Protein 4JD0 (pdb70)

Foldseek 3Di:
DFDQAQEEEEEQADQLVQACVPAPPDRQQLDDDLRGRLLVQVVLLSVVRNHQEYAYEYEPPCQVSVVVSCVQQVGHYHYHYDDCSQQAPVVSVLSCLVPDDDFKYKYAYSQKHFANLLCVQVGDPDDFQKAFEKEQAPPQEDLQPWKFFAADPFFTPAIGNPDPDGRITGRRMMIHGSVLSVCVPVDPSPGHDYVRNSLRVCVVVDGTYGYGYSYNIDMYGDRHPVSDDPVVSVSSVNSCPPHDD

CATH classification: 3.90.550.10

Structure (mmCIF, N/CA/C/O backbone):
data_4JD0
#
_entry.id   4JD0
#
_cell.length_a   133.090
_cell.length_b   133.090
_cell.length_c   43.365
_cell.angle_alpha   90.00
_cell.angle_beta   90.00
_cell.angle_gamma   120.00
#
_symmetry.space_group_name_H-M   'P 32 2 1'
#
loop_
_entity.id
_entity.type
_entity.pdbx_description
1 polymer 'Nucleotidyl transferase'
2 non-polymer arsenoribose
3 non-polymer 'CHLORIDE ION'
4 non-polymer 'SODIUM ION'
5 non-polymer 'PHOSPHATE ION'
6 non-polymer GLYCEROL
7 water water
#
loop_
_atom_site.group_PDB
_atom_site.id
_atom_site.type_symbol
_atom_site.label_atom_id
_atom_site.label_alt_id
_atom_site.label_comp_id
_atom_site.label_asym_id
_atom_site.label_entity_id
_atom_site.label_seq_id
_atom_site.pdbx_PDB_ins_code
_atom_site.Cartn_x
_atom_site.Cartn_y
_atom_site.Cartn_z
_atom_site.occupancy
_atom_site.B_iso_or_equiv
_atom_site.auth_seq_id
_atom_site.auth_comp_id
_atom_site.auth_asym_id
_atom_site.auth_atom_id
_atom_site.pdbx_PDB_model_num
ATOM 1 N N . PHE A 1 7 ? 117.433 57.147 27.840 1.00 78.08 -3 PHE A N 1
ATOM 2 C CA . PHE A 1 7 ? 116.455 58.242 27.541 1.00 83.01 -3 PHE A CA 1
ATOM 3 C C . PHE A 1 7 ? 116.599 58.709 26.051 1.00 77.19 -3 PHE A C 1
ATOM 4 O O . PHE A 1 7 ? 116.961 59.858 25.744 1.00 50.85 -3 PHE A O 1
ATOM 12 N N . GLN A 1 8 ? 116.358 57.787 25.124 1.00 61.44 -2 GLN A N 1
ATOM 13 C CA . GLN A 1 8 ? 116.199 58.120 23.697 1.00 53.42 -2 GLN A CA 1
ATOM 14 C C . GLN A 1 8 ? 114.749 57.866 23.373 1.00 58.55 -2 GLN A C 1
ATOM 15 O O . GLN A 1 8 ? 114.383 56.718 23.183 1.00 75.21 -2 GLN A O 1
ATOM 21 N N . GLY A 1 9 ? 113.917 58.898 23.290 1.00 69.81 -1 GLY A N 1
ATOM 22 C CA . GLY A 1 9 ? 112.495 58.659 22.958 1.00 55.22 -1 GLY A CA 1
ATOM 23 C C . GLY A 1 9 ? 112.147 58.794 21.454 1.00 60.40 -1 GLY A C 1
ATOM 24 O O . GLY A 1 9 ? 112.566 59.769 20.821 1.00 46.04 -1 GLY A O 1
ATOM 25 N N . ALA A 1 10 ? 111.390 57.836 20.880 1.00 51.23 0 ALA A N 1
ATOM 26 C CA . ALA A 1 10 ? 110.887 57.892 19.470 1.00 42.92 0 ALA A CA 1
ATOM 27 C C . ALA A 1 10 ? 110.025 59.102 19.321 1.00 34.32 0 ALA A C 1
ATOM 28 O O . ALA A 1 10 ? 109.364 59.488 20.260 1.00 45.77 0 ALA A O 1
ATOM 30 N N . MET A 1 11 ? 109.992 59.700 18.149 1.00 29.50 1 MET A N 1
ATOM 31 C CA . MET A 1 11 ? 109.061 60.817 17.913 1.00 27.37 1 MET A CA 1
ATOM 32 C C . MET A 1 11 ? 108.027 60.286 16.937 1.00 25.12 1 MET A C 1
ATOM 33 O O . MET A 1 11 ? 108.370 59.791 15.852 1.00 30.71 1 MET A O 1
ATOM 38 N N . ARG A 1 12 ? 106.759 60.370 17.320 1.00 22.84 2 ARG A N 1
ATOM 39 C CA . ARG A 1 12 ? 105.677 59.728 16.548 1.00 23.87 2 ARG A CA 1
ATOM 40 C C . ARG A 1 12 ? 105.167 60.616 15.436 1.00 19.56 2 ARG A C 1
ATOM 41 O O . ARG A 1 12 ? 104.427 60.138 14.644 1.00 24.61 2 ARG A O 1
ATOM 49 N N . GLU A 1 13 ? 105.547 61.905 15.404 1.00 17.85 3 GLU A N 1
ATOM 50 C CA . GLU A 1 13 ? 104.963 62.853 14.483 1.00 19.19 3 GLU A CA 1
ATOM 51 C C . GLU A 1 13 ? 106.020 63.548 13.591 1.00 23.55 3 GLU A C 1
ATOM 52 O O . GLU A 1 13 ? 107.158 63.852 14.054 1.00 19.94 3 GLU A O 1
ATOM 58 N N . ALA A 1 14 ? 105.662 63.793 12.325 1.00 21.19 4 ALA A N 1
ATOM 59 C CA . ALA A 1 14 ? 106.531 64.605 11.454 1.00 18.81 4 ALA A CA 1
ATOM 60 C C . ALA A 1 14 ? 105.712 65.526 10.606 1.00 18.04 4 ALA A C 1
ATOM 61 O O . ALA A 1 14 ? 104.552 65.156 10.228 1.00 21.31 4 ALA A O 1
ATOM 63 N N . ILE A 1 15 ? 106.240 66.739 10.406 1.00 17.79 5 ILE A N 1
ATOM 64 C CA A ILE A 1 15 ? 105.686 67.694 9.473 0.80 18.77 5 ILE A CA 1
ATOM 65 C CA B ILE A 1 15 ? 105.684 67.687 9.461 0.20 17.83 5 ILE A CA 1
ATOM 66 C C . ILE A 1 15 ? 106.512 67.484 8.184 1.00 16.60 5 ILE A C 1
ATOM 67 O O . ILE A 1 15 ? 107.745 67.430 8.238 1.00 18.19 5 ILE A O 1
ATOM 76 N N . VAL A 1 16 ? 105.828 67.315 7.033 1.00 15.86 6 VAL A N 1
ATOM 77 C CA . VAL A 1 16 ? 106.545 67.199 5.739 1.00 18.78 6 VAL A CA 1
ATOM 78 C C . VAL A 1 16 ? 106.066 68.359 4.854 1.00 17.53 6 VAL A C 1
ATOM 79 O O . VAL A 1 16 ? 104.796 68.547 4.683 1.00 17.41 6 VAL A O 1
ATOM 83 N N . LEU A 1 17 ? 107.019 69.151 4.322 1.00 19.57 7 LEU A N 1
ATOM 84 C CA . LEU A 1 17 ? 106.690 70.313 3.494 1.00 17.36 7 LEU A CA 1
ATOM 85 C C . LEU A 1 17 ? 106.679 69.883 2.034 1.00 20.81 7 LEU A C 1
ATOM 86 O O . LEU A 1 17 ? 107.718 69.485 1.466 1.00 22.92 7 LEU A O 1
ATOM 91 N N . ALA A 1 18 ? 105.495 69.977 1.397 1.00 19.58 8 ALA A N 1
ATOM 92 C CA . ALA A 1 18 ? 105.359 69.415 0.031 1.00 23.75 8 ALA A CA 1
ATOM 93 C C . ALA A 1 18 ? 104.590 70.466 -0.800 1.00 25.89 8 ALA A C 1
ATOM 94 O O . ALA A 1 18 ? 103.721 70.120 -1.619 1.00 30.50 8 ALA A O 1
ATOM 96 N N A SER A 1 19 ? 104.904 71.752 -0.620 0.60 25.75 9 SER A N 1
ATOM 97 N N B SER A 1 19 ? 104.920 71.726 -0.491 0.40 27.46 9 SER A N 1
ATOM 98 C CA A SER A 1 19 ? 104.162 72.810 -1.318 0.60 30.25 9 SER A CA 1
ATOM 99 C CA B SER A 1 19 ? 104.391 72.937 -1.101 0.40 33.15 9 SER A CA 1
ATOM 100 C C A SER A 1 19 ? 104.976 73.676 -2.307 0.60 31.38 9 SER A C 1
ATOM 101 C C B SER A 1 19 ? 105.525 73.801 -1.651 0.40 37.63 9 SER A C 1
ATOM 102 O O A SER A 1 19 ? 104.475 74.678 -2.795 0.60 38.75 9 SER A O 1
ATOM 103 O O B SER A 1 19 ? 105.798 74.893 -1.173 0.40 51.43 9 SER A O 1
ATOM 108 N N . GLY A 1 20 ? 106.201 73.285 -2.649 1.00 39.97 10 GLY A N 1
ATOM 109 C CA . GLY A 1 20 ? 106.998 74.131 -3.574 1.00 58.28 10 GLY A CA 1
ATOM 110 C C . GLY A 1 20 ? 106.413 73.926 -4.971 1.00 67.69 10 GLY A C 1
ATOM 111 O O . GLY A 1 20 ? 105.695 72.929 -5.170 1.00 65.88 10 GLY A O 1
ATOM 112 N N . ALA A 1 21 ? 106.647 74.852 -5.924 1.00 70.62 11 ALA A N 1
ATOM 113 C CA . ALA A 1 21 ? 106.402 74.595 -7.381 1.00 69.26 11 ALA A CA 1
ATOM 114 C C . ALA A 1 21 ? 107.222 73.386 -8.023 1.00 69.74 11 ALA A C 1
ATOM 115 O O . ALA A 1 21 ? 106.660 72.522 -8.805 1.00 58.99 11 ALA A O 1
ATOM 117 N N . GLY A 1 22 ? 108.515 73.338 -7.643 1.00 72.81 12 GLY A N 1
ATOM 118 C CA . GLY A 1 22 ? 109.588 72.613 -8.325 1.00 52.85 12 GLY A CA 1
ATOM 119 C C . GLY A 1 22 ? 109.868 73.163 -9.754 1.00 52.73 12 GLY A C 1
ATOM 120 O O . GLY A 1 22 ? 109.984 72.316 -10.677 1.00 44.28 12 GLY A O 1
ATOM 121 N N . LYS A 1 23 ? 109.987 74.523 -9.961 1.00 54.18 13 LYS A N 1
ATOM 122 C CA A LYS A 1 23 ? 110.251 75.124 -11.308 0.50 46.13 13 LYS A CA 1
ATOM 123 C CA B LYS A 1 23 ? 110.275 75.139 -11.284 0.50 43.38 13 LYS A CA 1
ATOM 124 C C . LYS A 1 23 ? 111.384 74.433 -12.129 1.00 43.88 13 LYS A C 1
ATOM 125 O O . LYS A 1 23 ? 111.166 74.112 -13.363 1.00 38.32 13 LYS A O 1
ATOM 136 N N . ARG A 1 24 ? 112.567 74.183 -11.503 1.00 37.09 14 ARG A N 1
ATOM 137 C CA . ARG A 1 24 ? 113.750 73.610 -12.229 1.00 34.03 14 ARG A CA 1
ATOM 138 C C . ARG A 1 24 ? 113.556 72.178 -12.758 1.00 31.44 14 ARG A C 1
ATOM 139 O O . ARG A 1 24 ? 114.309 71.711 -13.656 1.00 40.43 14 ARG A O 1
ATOM 147 N N . LEU A 1 25 ? 112.536 71.497 -12.251 1.00 26.23 15 LEU A N 1
ATOM 148 C CA . LEU A 1 25 ? 112.262 70.096 -12.655 1.00 27.21 15 LEU A CA 1
ATOM 149 C C . LEU A 1 25 ? 111.025 70.036 -13.591 1.00 24.16 15 LEU A C 1
ATOM 150 O O . LEU A 1 25 ? 110.574 68.932 -13.979 1.00 27.41 15 LEU A O 1
ATOM 155 N N . ARG A 1 26 ? 110.444 71.209 -13.913 1.00 24.11 16 ARG A N 1
ATOM 156 C CA . ARG A 1 26 ? 109.300 71.284 -14.830 1.00 27.14 16 ARG A CA 1
ATOM 157 C C . ARG A 1 26 ? 109.546 70.537 -16.167 1.00 29.00 16 ARG A C 1
ATOM 158 O O . ARG A 1 26 ? 108.594 69.944 -16.696 1.00 32.09 16 ARG A O 1
ATOM 166 N N . SER A 1 27 ? 110.774 70.550 -16.720 1.00 30.63 17 SER A N 1
ATOM 167 C CA . SER A 1 27 ? 111.039 69.821 -17.991 1.00 28.26 17 SER A CA 1
ATOM 168 C C . SER A 1 27 ? 110.767 68.312 -17.847 1.00 26.83 17 SER A C 1
ATOM 169 O O . SER A 1 27 ? 110.443 67.629 -18.830 1.00 33.85 17 SER A O 1
ATOM 172 N N . VAL A 1 28 ? 110.913 67.803 -16.627 1.00 27.41 18 VAL A N 1
ATOM 173 C CA . VAL A 1 28 ? 110.626 66.383 -16.294 1.00 31.41 18 VAL A CA 1
ATOM 174 C C . VAL A 1 28 ? 109.184 66.196 -15.836 1.00 30.76 18 VAL A C 1
ATOM 175 O O . VAL A 1 28 ? 108.512 65.269 -16.257 1.00 38.83 18 VAL A O 1
ATOM 179 N N . THR A 1 29 ? 108.684 67.080 -14.982 1.00 28.87 19 THR A N 1
ATOM 180 C CA . THR A 1 29 ? 107.416 66.790 -14.300 1.00 32.83 19 THR A CA 1
ATOM 181 C C . THR A 1 29 ? 106.215 67.467 -14.936 1.00 39.94 19 THR A C 1
ATOM 182 O O . THR A 1 29 ? 105.064 67.154 -14.576 1.00 34.66 19 THR A O 1
ATOM 186 N N . GLY A 1 30 ? 106.454 68.466 -15.793 1.00 27.89 20 GLY A N 1
ATOM 187 C CA . GLY A 1 30 ? 105.337 69.160 -16.449 1.00 39.20 20 GLY A CA 1
ATOM 188 C C . GLY A 1 30 ? 104.420 69.820 -15.410 1.00 35.47 20 GLY A C 1
ATOM 189 O O . GLY A 1 30 ? 104.922 70.562 -14.559 1.00 40.94 20 GLY A O 1
ATOM 190 N N . ASP A 1 31 ? 103.106 69.465 -15.439 1.00 40.89 21 ASP A N 1
ATOM 191 C CA A ASP A 1 31 ? 102.064 70.098 -14.638 1.00 41.14 21 ASP A CA 1
ATOM 192 C C . ASP A 1 31 ? 102.122 69.641 -13.193 1.00 38.69 21 ASP A C 1
ATOM 193 O O . ASP A 1 31 ? 101.669 70.381 -12.321 1.00 43.69 21 ASP A O 1
ATOM 198 N N . VAL A 1 32 ? 102.568 68.405 -12.953 1.00 33.41 22 VAL A N 1
ATOM 199 C CA A VAL A 1 32 ? 102.597 67.769 -11.619 0.70 35.76 22 VAL A CA 1
ATOM 200 C CA B VAL A 1 32 ? 102.561 67.871 -11.587 0.30 34.18 22 VAL A CA 1
ATOM 201 C C . VAL A 1 32 ? 103.770 68.335 -10.751 1.00 35.71 22 VAL A C 1
ATOM 202 O O . VAL A 1 32 ? 104.952 68.278 -11.194 1.00 33.76 22 VAL A O 1
ATOM 209 N N . PRO A 1 33 ? 103.490 68.873 -9.525 1.00 32.86 23 PRO A N 1
ATOM 210 C CA . PRO A 1 33 ? 104.572 69.383 -8.592 1.00 32.73 23 PRO A CA 1
ATOM 211 C C . PRO A 1 33 ? 105.573 68.244 -8.444 1.00 32.63 23 PRO A C 1
ATOM 212 O O . PRO A 1 33 ? 105.093 67.089 -8.373 1.00 23.61 23 PRO A O 1
ATOM 216 N N . LYS A 1 34 ? 106.902 68.500 -8.420 1.00 29.10 24 LYS A N 1
ATOM 217 C CA . LYS A 1 34 ? 107.925 67.393 -8.279 1.00 28.43 24 LYS A CA 1
ATOM 218 C C . LYS A 1 34 ? 107.616 66.480 -7.063 1.00 24.97 24 LYS A C 1
ATOM 219 O O . LYS A 1 34 ? 107.846 65.246 -7.138 1.00 24.23 24 LYS A O 1
ATOM 225 N N . VAL A 1 35 ? 107.105 67.049 -5.944 1.00 23.06 25 VAL A N 1
ATOM 226 C CA . VAL A 1 35 ? 106.887 66.188 -4.756 1.00 24.94 25 VAL A CA 1
ATOM 227 C C . VAL A 1 35 ? 105.881 65.053 -5.042 1.00 24.71 25 VAL A C 1
ATOM 228 O O . VAL A 1 35 ? 105.928 63.980 -4.402 1.00 22.59 25 VAL A O 1
ATOM 232 N N . PHE A 1 36 ? 105.020 65.237 -6.057 1.00 23.47 26 PHE A N 1
ATOM 233 C CA . PHE A 1 36 ? 104.007 64.176 -6.373 1.00 18.91 26 PHE A CA 1
ATOM 234 C C . PHE A 1 36 ? 104.326 63.488 -7.679 1.00 24.07 26 PHE A C 1
ATOM 235 O O . PHE A 1 36 ? 103.550 62.664 -8.157 1.00 29.21 26 PHE A O 1
ATOM 243 N N . TYR A 1 37 ? 105.483 63.771 -8.246 1.00 27.06 27 TYR A N 1
ATOM 244 C CA . TYR A 1 37 ? 105.924 63.066 -9.438 1.00 25.07 27 TYR A CA 1
ATOM 245 C C . TYR A 1 37 ? 106.680 61.770 -9.038 1.00 23.96 27 TYR A C 1
ATOM 246 O O . TYR A 1 37 ? 107.475 61.773 -8.067 1.00 30.07 27 TYR A O 1
ATOM 255 N N . ARG A 1 38 ? 106.466 60.673 -9.781 1.00 23.43 28 ARG A N 1
ATOM 256 C CA . ARG A 1 38 ? 107.179 59.438 -9.453 1.00 27.35 28 ARG A CA 1
ATOM 257 C C . ARG A 1 38 ? 108.604 59.390 -9.996 1.00 31.82 28 ARG A C 1
ATOM 258 O O . ARG A 1 38 ? 108.798 59.649 -11.204 1.00 32.82 28 ARG A O 1
ATOM 266 N N . PHE A 1 39 ? 109.575 58.981 -9.167 1.00 25.87 29 PHE A N 1
ATOM 267 C CA . PHE A 1 39 ? 110.942 58.769 -9.589 1.00 27.54 29 PHE A CA 1
ATOM 268 C C . PHE A 1 39 ? 111.186 57.400 -9.067 1.00 28.79 29 PHE A C 1
ATOM 269 O O . PHE A 1 39 ? 110.892 57.156 -7.884 1.00 29.84 29 PHE A O 1
ATOM 277 N N . ASP A 1 40 ? 111.698 56.491 -9.913 1.00 30.61 30 ASP A N 1
ATOM 278 C CA . ASP A 1 40 ? 111.900 55.067 -9.525 1.00 34.90 30 ASP A CA 1
ATOM 279 C C . ASP A 1 40 ? 110.654 54.451 -8.907 1.00 35.91 30 ASP A C 1
ATOM 280 O O . ASP A 1 40 ? 110.727 53.704 -7.906 1.00 41.37 30 ASP A O 1
ATOM 285 N N . GLY A 1 41 ? 109.508 54.745 -9.509 1.00 33.30 31 GLY A N 1
ATOM 286 C CA . GLY A 1 41 ? 108.245 54.225 -8.961 1.00 38.83 31 GLY A CA 1
ATOM 287 C C . GLY A 1 41 ? 107.630 54.690 -7.640 1.00 41.89 31 GLY A C 1
ATOM 288 O O . GLY A 1 41 ? 106.613 54.144 -7.272 1.00 36.19 31 GLY A O 1
ATOM 289 N N . CYS A 1 42 ? 108.144 55.703 -6.941 1.00 34.42 32 CYS A N 1
ATOM 290 C CA . CYS A 1 42 ? 107.330 56.341 -5.852 1.00 35.73 32 CYS A CA 1
ATOM 291 C C . CYS A 1 42 ? 107.379 57.796 -6.055 1.00 23.84 32 CYS A C 1
ATOM 292 O O . CYS A 1 42 ? 108.426 58.337 -6.415 1.00 27.16 32 CYS A O 1
ATOM 295 N N . GLU A 1 43 ? 106.296 58.449 -5.693 1.00 23.02 33 GLU A N 1
ATOM 296 C CA A GLU A 1 43 ? 106.253 59.934 -5.517 0.60 20.41 33 GLU A CA 1
ATOM 297 C CA B GLU A 1 43 ? 106.321 59.941 -5.576 0.40 21.80 33 GLU A CA 1
ATOM 298 C C . GLU A 1 43 ? 107.453 60.406 -4.714 1.00 19.60 33 GLU A C 1
ATOM 299 O O . GLU A 1 43 ? 107.782 59.761 -3.696 1.00 22.53 33 GLU A O 1
ATOM 310 N N . LEU A 1 44 ? 108.077 61.512 -5.131 1.00 19.63 34 LEU A N 1
ATOM 311 C CA . LEU A 1 44 ? 109.312 61.977 -4.451 1.00 18.75 34 LEU A CA 1
ATOM 312 C C . LEU A 1 44 ? 109.012 62.125 -2.951 1.00 18.20 34 LEU A C 1
ATOM 313 O O . LEU A 1 44 ? 109.834 61.674 -2.128 1.00 19.41 34 LEU A O 1
ATOM 318 N N . VAL A 1 45 ? 107.868 62.759 -2.559 1.00 18.44 35 VAL A N 1
ATOM 319 C CA A VAL A 1 45 ? 107.538 62.981 -1.112 0.25 19.92 35 VAL A CA 1
ATOM 320 C CA B VAL A 1 45 ? 107.561 63.004 -1.118 0.75 17.36 35 VAL A CA 1
ATOM 321 C C . VAL A 1 45 ? 107.506 61.707 -0.289 1.00 19.69 35 VAL A C 1
ATOM 322 O O . VAL A 1 45 ? 107.741 61.730 0.947 1.00 18.33 35 VAL A O 1
ATOM 329 N N . LYS A 1 46 ? 107.190 60.567 -0.910 1.00 17.55 36 LYS A N 1
ATOM 330 C CA . LYS A 1 46 ? 107.154 59.339 -0.141 1.00 19.91 36 LYS A CA 1
ATOM 331 C C . LYS A 1 46 ? 108.516 58.927 0.402 1.00 20.59 36 LYS A C 1
ATOM 332 O O . LYS A 1 46 ? 108.546 58.257 1.420 1.00 20.30 36 LYS A O 1
ATOM 338 N N . TYR A 1 47 ? 109.622 59.287 -0.264 1.00 18.09 37 TYR A N 1
ATOM 339 C CA . TYR A 1 47 ? 110.949 58.813 0.238 1.00 16.28 37 TYR A CA 1
ATOM 340 C C . TYR A 1 47 ? 111.298 59.362 1.656 1.00 14.98 37 TYR A C 1
ATOM 341 O O . TYR A 1 47 ? 111.585 58.545 2.566 1.00 18.23 37 TYR A O 1
ATOM 350 N N . PRO A 1 48 ? 111.272 60.723 1.866 1.00 16.24 38 PRO A N 1
ATOM 351 C CA . PRO A 1 48 ? 111.497 61.118 3.291 1.00 15.01 38 PRO A CA 1
ATOM 352 C C . PRO A 1 48 ? 110.405 60.535 4.260 1.00 18.62 38 PRO A C 1
ATOM 353 O O . PRO A 1 48 ? 110.722 60.182 5.411 1.00 18.46 38 PRO A O 1
ATOM 357 N N . MET A 1 49 ? 109.144 60.419 3.803 1.00 18.13 39 MET A N 1
ATOM 358 C CA . MET A 1 49 ? 108.086 59.789 4.639 1.00 19.28 39 MET A CA 1
ATOM 359 C C . MET A 1 49 ? 108.396 58.356 5.023 1.00 19.88 39 MET A C 1
ATOM 360 O O . MET A 1 49 ? 108.255 57.991 6.199 1.00 21.19 39 MET A O 1
ATOM 365 N N . ILE A 1 50 ? 108.877 57.542 4.104 1.00 16.38 40 ILE A N 1
ATOM 366 C CA . ILE A 1 50 ? 109.210 56.163 4.430 1.00 19.41 40 ILE A CA 1
ATOM 367 C C . ILE A 1 50 ? 110.378 56.120 5.403 1.00 20.60 40 ILE A C 1
ATOM 368 O O . ILE A 1 50 ? 110.359 55.308 6.386 1.00 19.73 40 ILE A O 1
ATOM 373 N N . SER A 1 51 ? 111.419 56.931 5.169 1.00 19.61 41 SER A N 1
ATOM 374 C CA . SER A 1 51 ? 112.597 56.903 6.121 1.00 18.68 41 SER A CA 1
ATOM 375 C C . SER A 1 51 ? 112.124 57.325 7.508 1.00 22.13 41 SER A C 1
ATOM 376 O O . SER A 1 51 ? 112.588 56.771 8.492 1.00 20.54 41 SER A O 1
ATOM 379 N N . LEU A 1 52 ? 111.204 58.292 7.589 1.00 19.72 42 LEU A N 1
ATOM 380 C CA . LEU A 1 52 ? 110.666 58.720 8.887 1.00 15.96 42 LEU A CA 1
ATOM 381 C C . LEU A 1 52 ? 109.804 57.626 9.498 1.00 17.32 42 LEU A C 1
ATOM 382 O O . LEU A 1 52 ? 109.952 57.350 10.713 1.00 19.19 42 LEU A O 1
ATOM 387 N N . MET A 1 53 ? 108.956 56.949 8.716 1.00 19.96 43 MET A N 1
ATOM 388 C CA . MET A 1 53 ? 108.162 55.821 9.258 1.00 18.30 43 MET A CA 1
ATOM 389 C C . MET A 1 53 ? 109.076 54.713 9.738 1.00 22.83 43 MET A C 1
ATOM 390 O O . MET A 1 53 ? 108.817 54.114 10.780 1.00 22.64 43 MET A O 1
ATOM 395 N N . LYS A 1 54 ? 110.171 54.441 9.024 1.00 22.30 44 LYS A N 1
ATOM 396 C CA . LYS A 1 54 ? 111.109 53.429 9.481 1.00 22.75 44 LYS A CA 1
ATOM 397 C C . LYS A 1 54 ? 111.823 53.864 10.751 1.00 21.50 44 LYS A C 1
ATOM 398 O O . LYS A 1 54 ? 112.502 53.049 11.399 1.00 26.57 44 LYS A O 1
ATOM 404 N N . ASN A 1 55 ? 111.679 55.133 11.134 1.00 22.67 45 ASN A N 1
ATOM 405 C CA . ASN A 1 55 ? 112.215 55.590 12.436 1.00 21.44 45 ASN A CA 1
ATOM 406 C C . ASN A 1 55 ? 111.133 55.776 13.529 1.00 20.22 45 ASN A C 1
ATOM 407 O O . ASN A 1 55 ? 111.364 56.434 14.558 1.00 26.75 45 ASN A O 1
ATOM 412 N N . GLY A 1 56 ? 109.958 55.217 13.281 1.00 21.53 46 GLY A N 1
ATOM 413 C CA . GLY A 1 56 ? 108.854 55.212 14.284 1.00 21.90 46 GLY A CA 1
ATOM 414 C C . GLY A 1 56 ? 107.817 56.302 14.107 1.00 23.50 46 GLY A C 1
ATOM 415 O O . GLY A 1 56 ? 106.926 56.448 14.949 1.00 23.11 46 GLY A O 1
ATOM 416 N N . VAL A 1 57 ? 107.904 57.101 13.048 1.00 20.02 47 VAL A N 1
ATOM 417 C CA . VAL A 1 57 ? 106.911 58.154 12.899 1.00 18.35 47 VAL A CA 1
ATOM 418 C C . VAL A 1 57 ? 105.595 57.493 12.449 1.00 20.75 47 VAL A C 1
ATOM 419 O O . VAL A 1 57 ? 105.623 56.594 11.546 1.00 23.23 47 VAL A O 1
ATOM 423 N N . GLU A 1 58 ? 104.456 57.908 13.040 1.00 20.09 48 GLU A N 1
ATOM 424 C CA . GLU A 1 58 ? 103.154 57.256 12.824 1.00 22.38 48 GLU A CA 1
ATOM 425 C C . GLU A 1 58 ? 102.082 58.239 12.447 1.00 24.32 48 GLU A C 1
ATOM 426 O O . GLU A 1 58 ? 100.946 57.842 12.140 1.00 27.78 48 GLU A O 1
ATOM 432 N N . ARG A 1 59 ? 102.421 59.519 12.439 1.00 20.81 49 ARG A N 1
ATOM 433 C CA . ARG A 1 59 ? 101.464 60.575 12.034 1.00 21.85 49 ARG A CA 1
ATOM 434 C C . ARG A 1 59 ? 102.195 61.720 11.302 1.00 22.76 49 ARG A C 1
ATOM 435 O O . ARG A 1 59 ? 103.258 62.186 11.750 1.00 23.57 49 ARG A O 1
ATOM 443 N N . PHE A 1 60 ? 101.653 62.149 10.146 1.00 19.17 50 PHE A N 1
ATOM 444 C CA . PHE A 1 60 ? 102.248 63.299 9.409 1.00 16.45 50 PHE A CA 1
ATOM 445 C C . PHE A 1 60 ? 101.289 64.440 9.350 1.00 20.91 50 PHE A C 1
ATOM 446 O O . PHE A 1 60 ? 100.078 64.235 9.155 1.00 24.51 50 PHE A O 1
ATOM 454 N N . VAL A 1 61 ? 101.837 65.637 9.411 1.00 20.39 51 VAL A N 1
ATOM 455 C CA . VAL A 1 61 ? 101.161 66.839 8.982 1.00 21.40 51 VAL A CA 1
ATOM 456 C C . VAL A 1 61 ? 101.826 67.145 7.632 1.00 21.27 51 VAL A C 1
ATOM 457 O O . VAL A 1 61 ? 103.030 67.527 7.575 1.00 20.31 51 VAL A O 1
ATOM 461 N N . LEU A 1 62 ? 101.062 66.964 6.547 1.00 19.45 52 LEU A N 1
ATOM 462 C CA . LEU A 1 62 ? 101.642 67.068 5.203 1.00 18.03 52 LEU A CA 1
ATOM 463 C C . LEU A 1 62 ? 101.156 68.394 4.654 1.00 21.45 52 LEU A C 1
ATOM 464 O O . LEU A 1 62 ? 99.934 68.575 4.433 1.00 24.37 52 LEU A O 1
ATOM 469 N N . VAL A 1 63 ? 102.075 69.343 4.383 1.00 19.36 53 VAL A N 1
ATOM 470 C CA . VAL A 1 63 ? 101.654 70.669 3.903 1.00 19.64 53 VAL A CA 1
ATOM 471 C C . VAL A 1 63 ? 101.835 70.702 2.368 1.00 22.63 53 VAL A C 1
ATOM 472 O O . VAL A 1 63 ? 102.920 70.423 1.849 1.00 26.50 53 VAL A O 1
ATOM 476 N N . VAL A 1 64 ? 100.739 70.995 1.640 1.00 23.14 54 VAL A N 1
ATOM 477 C CA . VAL A 1 64 ? 100.690 71.051 0.155 1.00 27.40 54 VAL A CA 1
ATOM 478 C C . VAL A 1 64 ? 100.194 72.452 -0.335 1.00 28.30 54 VAL A C 1
ATOM 479 O O . VAL A 1 64 ? 99.678 73.270 0.490 1.00 27.57 54 VAL A O 1
ATOM 483 N N . SER A 1 65 ? 100.431 72.812 -1.608 1.00 28.70 55 SER A N 1
ATOM 484 C CA A SER A 1 65 ? 99.967 74.131 -2.103 0.60 30.60 55 SER A CA 1
ATOM 485 C CA B SER A 1 65 ? 99.993 74.114 -2.134 0.40 30.04 55 SER A CA 1
ATOM 486 C C . SER A 1 65 ? 98.466 74.055 -2.320 1.00 31.47 55 SER A C 1
ATOM 487 O O . SER A 1 65 ? 97.915 72.940 -2.520 1.00 32.35 55 SER A O 1
ATOM 492 N N . GLU A 1 66 ? 97.801 75.232 -2.234 1.00 37.08 56 GLU A N 1
ATOM 493 C CA A GLU A 1 66 ? 96.351 75.343 -2.461 0.60 39.42 56 GLU A CA 1
ATOM 494 C CA B GLU A 1 66 ? 96.359 75.415 -2.502 0.40 39.38 56 GLU A CA 1
ATOM 495 C C . GLU A 1 66 ? 96.040 74.584 -3.729 1.00 43.01 56 GLU A C 1
ATOM 496 O O . GLU A 1 66 ? 96.551 74.884 -4.787 1.00 45.80 56 GLU A O 1
ATOM 507 N N . GLY A 1 67 ? 95.221 73.539 -3.597 1.00 46.54 57 GLY A N 1
ATOM 508 C CA . GLY A 1 67 ? 94.762 72.817 -4.782 1.00 45.58 57 GLY A CA 1
ATOM 509 C C . GLY A 1 67 ? 95.162 71.365 -4.959 1.00 44.77 57 GLY A C 1
ATOM 510 O O . GLY A 1 67 ? 94.647 70.639 -5.832 1.00 64.46 57 GLY A O 1
ATOM 511 N N . TYR A 1 68 ? 96.066 70.940 -4.099 1.00 41.86 58 TYR A N 1
ATOM 512 C CA . TYR A 1 68 ? 96.654 69.584 -4.109 1.00 37.25 58 TYR A CA 1
ATOM 513 C C . TYR A 1 68 ? 96.281 68.736 -2.865 1.00 32.67 58 TYR A C 1
ATOM 514 O O . TYR A 1 68 ? 96.936 67.726 -2.580 1.00 37.00 58 TYR A O 1
ATOM 523 N N . ARG A 1 69 ? 95.204 69.080 -2.155 1.00 36.62 59 ARG A N 1
ATOM 524 C CA A ARG A 1 69 ? 94.784 68.275 -0.984 0.80 30.93 59 ARG A CA 1
ATOM 525 C CA B ARG A 1 69 ? 94.774 68.278 -0.994 0.20 32.11 59 ARG A CA 1
ATOM 526 C C . ARG A 1 69 ? 94.666 66.773 -1.341 1.00 30.72 59 ARG A C 1
ATOM 527 O O . ARG A 1 69 ? 95.188 65.882 -0.618 1.00 31.29 59 ARG A O 1
ATOM 542 N N . ASP A 1 70 ? 94.000 66.484 -2.459 1.00 33.98 60 ASP A N 1
ATOM 543 C CA A ASP A 1 70 ? 93.779 65.135 -3.025 0.50 39.44 60 ASP A CA 1
ATOM 544 C CA B ASP A 1 70 ? 93.763 65.077 -2.769 0.50 31.67 60 ASP A CA 1
ATOM 545 C C . ASP A 1 70 ? 95.058 64.330 -3.144 1.00 37.68 60 ASP A C 1
ATOM 546 O O . ASP A 1 70 ? 95.142 63.141 -2.785 1.00 36.48 60 ASP A O 1
ATOM 555 N N . LEU A 1 71 ? 96.069 64.988 -3.757 1.00 39.45 61 LEU A N 1
ATOM 556 C CA . LEU A 1 71 ? 97.372 64.351 -3.934 1.00 33.83 61 LEU A CA 1
ATOM 557 C C . LEU A 1 71 ? 97.985 64.004 -2.568 1.00 26.61 61 LEU A C 1
ATOM 558 O O . LEU A 1 71 ? 98.472 62.865 -2.360 1.00 26.54 61 LEU A O 1
ATOM 563 N N . GLY A 1 72 ? 97.905 64.970 -1.624 1.00 27.73 62 GLY A N 1
ATOM 564 C CA . GLY A 1 72 ? 98.404 64.752 -0.229 1.00 28.46 62 GLY A CA 1
ATOM 565 C C . GLY A 1 72 ? 97.669 63.548 0.410 1.00 30.17 62 GLY A C 1
ATOM 566 O O . GLY A 1 72 ? 98.295 62.653 1.021 1.00 25.37 62 GLY A O 1
ATOM 567 N N . GLU A 1 73 ? 96.348 63.490 0.268 1.00 30.67 63 GLU A N 1
ATOM 568 C CA A GLU A 1 73 ? 95.579 62.407 0.878 0.60 30.10 63 GLU A CA 1
ATOM 569 C CA B GLU A 1 73 ? 95.561 62.414 0.865 0.40 30.03 63 GLU A CA 1
ATOM 570 C C . GLU A 1 73 ? 95.964 61.066 0.291 1.00 33.88 63 GLU A C 1
ATOM 571 O O . GLU A 1 73 ? 96.086 60.063 1.049 1.00 31.04 63 GLU A O 1
ATOM 582 N N . LYS A 1 74 ? 96.188 61.027 -1.044 1.00 30.85 64 LYS A N 1
ATOM 583 C CA . LYS A 1 74 ? 96.548 59.762 -1.703 1.00 30.39 64 LYS A CA 1
ATOM 584 C C . LYS A 1 74 ? 97.866 59.275 -1.152 1.00 29.26 64 LYS A C 1
ATOM 585 O O . LYS A 1 74 ? 98.009 58.054 -0.873 1.00 27.74 64 LYS A O 1
ATOM 591 N N . VAL A 1 75 ? 98.798 60.212 -0.901 1.00 26.86 65 VAL A N 1
ATOM 592 C CA A VAL A 1 75 ? 100.117 59.851 -0.371 0.70 30.33 65 VAL A CA 1
ATOM 593 C CA B VAL A 1 75 ? 100.099 59.751 -0.401 0.30 28.96 65 VAL A CA 1
ATOM 594 C C . VAL A 1 75 ? 99.934 59.132 0.990 1.00 26.85 65 VAL A C 1
ATOM 595 O O . VAL A 1 75 ? 100.477 58.013 1.217 1.00 26.47 65 VAL A O 1
ATOM 602 N N . LEU A 1 76 ? 99.159 59.766 1.901 1.00 25.83 66 LEU A N 1
ATOM 603 C CA . LEU A 1 76 ? 98.888 59.115 3.208 1.00 31.46 66 LEU A CA 1
ATOM 604 C C . LEU A 1 76 ? 98.207 57.760 3.060 1.00 30.72 66 LEU A C 1
ATOM 605 O O . LEU A 1 76 ? 98.678 56.761 3.669 1.00 32.84 66 LEU A O 1
ATOM 610 N N . ASN A 1 77 ? 97.153 57.679 2.228 1.00 30.55 67 ASN A N 1
ATOM 611 C CA . ASN A 1 77 ? 96.447 56.347 1.982 1.00 30.98 67 ASN A CA 1
ATOM 612 C C . ASN A 1 77 ? 97.440 55.313 1.494 1.00 32.21 67 ASN A C 1
ATOM 613 O O . ASN A 1 77 ? 97.458 54.205 2.023 1.00 31.45 67 ASN A O 1
ATOM 618 N N . ASP A 1 78 ? 98.227 55.649 0.458 1.00 33.39 68 ASP A N 1
ATOM 619 C CA . ASP A 1 78 ? 99.209 54.717 -0.104 1.00 32.58 68 ASP A CA 1
ATOM 620 C C . ASP A 1 78 ? 100.163 54.131 0.947 1.00 34.77 68 ASP A C 1
ATOM 621 O O . ASP A 1 78 ? 100.483 52.910 0.902 1.00 31.89 68 ASP A O 1
ATOM 626 N N . LEU A 1 79 ? 100.647 54.973 1.851 1.00 33.10 69 LEU A N 1
ATOM 627 C CA . LEU A 1 79 ? 101.650 54.530 2.808 1.00 31.56 69 LEU A CA 1
ATOM 628 C C . LEU A 1 79 ? 101.021 53.816 4.005 1.00 32.08 69 LEU A C 1
ATOM 629 O O . LEU A 1 79 ? 101.745 53.183 4.825 1.00 37.32 69 LEU A O 1
ATOM 634 N N . GLY A 1 80 ? 99.691 53.908 4.080 1.00 31.01 70 GLY A N 1
ATOM 635 C CA . GLY A 1 80 ? 98.857 53.321 5.192 1.00 27.90 70 GLY A CA 1
ATOM 636 C C . GLY A 1 80 ? 99.194 53.998 6.511 1.00 31.50 70 GLY A C 1
ATOM 637 O O . GLY A 1 80 ? 99.312 53.324 7.545 1.00 39.57 70 GLY A O 1
ATOM 638 N N . VAL A 1 81 ? 99.381 55.329 6.476 1.00 27.15 71 VAL A N 1
ATOM 639 C CA . VAL A 1 81 ? 99.832 56.042 7.658 1.00 21.98 71 VAL A CA 1
ATOM 640 C C . VAL A 1 81 ? 98.778 57.167 7.983 1.00 24.02 71 VAL A C 1
ATOM 641 O O . VAL A 1 81 ? 98.133 57.738 7.076 1.00 29.47 71 VAL A O 1
ATOM 645 N N . GLU A 1 82 ? 98.609 57.474 9.262 1.00 22.38 72 GLU A N 1
ATOM 646 C CA A GLU A 1 82 ? 97.672 58.493 9.733 0.60 23.45 72 GLU A CA 1
ATOM 647 C CA B GLU A 1 82 ? 97.673 58.524 9.705 0.40 22.49 72 GLU A CA 1
ATOM 648 C C . GLU A 1 82 ? 98.239 59.876 9.380 1.00 25.16 72 GLU A C 1
ATOM 649 O O . GLU A 1 82 ? 99.479 60.082 9.400 1.00 22.57 72 GLU A O 1
ATOM 660 N N . GLY A 1 83 ? 97.371 60.835 9.107 1.00 23.72 73 GLY A N 1
ATOM 661 C CA . GLY A 1 83 ? 97.890 62.171 8.927 1.00 26.44 73 GLY A CA 1
ATOM 662 C C . GLY A 1 83 ? 96.780 63.124 8.599 1.00 26.11 73 GLY A C 1
ATOM 663 O O . GLY A 1 83 ? 95.599 62.731 8.473 1.00 29.62 73 GLY A O 1
ATOM 664 N N . ILE A 1 84 ? 97.173 64.367 8.443 1.00 21.04 74 ILE A N 1
ATOM 665 C CA . ILE A 1 84 ? 96.276 65.410 8.000 1.00 25.37 74 ILE A CA 1
ATOM 666 C C . ILE A 1 84 ? 97.015 66.232 6.917 1.00 24.97 74 ILE A C 1
ATOM 667 O O . ILE A 1 84 ? 98.186 66.450 7.008 1.00 24.10 74 ILE A O 1
ATOM 672 N N . VAL A 1 85 ? 96.303 66.633 5.870 1.00 21.74 75 VAL A N 1
ATOM 673 C CA . VAL A 1 85 ? 96.865 67.442 4.812 1.00 24.61 75 VAL A CA 1
ATOM 674 C C . VAL A 1 85 ? 96.432 68.883 5.006 1.00 21.48 75 VAL A C 1
ATOM 675 O O . VAL A 1 85 ? 95.212 69.204 5.194 1.00 28.65 75 VAL A O 1
ATOM 679 N N . VAL A 1 86 ? 97.381 69.783 4.921 1.00 22.63 76 VAL A N 1
ATOM 680 C CA . VAL A 1 86 ? 97.097 71.164 5.177 1.00 25.40 76 VAL A CA 1
ATOM 681 C C . VAL A 1 86 ? 97.441 71.946 3.905 1.00 31.35 76 VAL A C 1
ATOM 682 O O . VAL A 1 86 ? 98.515 71.780 3.368 1.00 25.86 76 VAL A O 1
ATOM 686 N N . GLU A 1 87 ? 96.570 72.832 3.454 1.00 25.54 77 GLU A N 1
ATOM 687 C CA . GLU A 1 87 ? 96.794 73.539 2.212 1.00 30.73 77 GLU A CA 1
ATOM 688 C C . GLU A 1 87 ? 97.418 74.900 2.475 1.00 28.33 77 GLU A C 1
ATOM 689 O O . GLU A 1 87 ? 96.956 75.656 3.325 1.00 30.00 77 GLU A O 1
ATOM 695 N N . ASN A 1 88 ? 98.455 75.215 1.720 1.00 33.24 78 ASN A N 1
ATOM 696 C CA . ASN A 1 88 ? 99.178 76.478 1.808 1.00 29.06 78 ASN A CA 1
ATOM 697 C C . ASN A 1 88 ? 98.704 77.408 0.689 1.00 28.11 78 ASN A C 1
ATOM 698 O O . ASN A 1 88 ? 98.951 77.138 -0.507 1.00 35.67 78 ASN A O 1
ATOM 703 N N . LYS A 1 89 ? 98.071 78.527 1.069 1.00 38.05 79 LYS A N 1
ATOM 704 C CA . LYS A 1 89 ? 97.531 79.501 0.091 1.00 31.56 79 LYS A CA 1
ATOM 705 C C . LYS A 1 89 ? 98.529 80.627 -0.195 1.00 42.47 79 LYS A C 1
ATOM 706 O O . LYS A 1 89 ? 98.196 81.538 -0.928 1.00 41.24 79 LYS A O 1
ATOM 712 N N . LYS A 1 90 ? 99.747 80.570 0.363 1.00 39.62 80 LYS A N 1
ATOM 713 C CA . LYS A 1 90 ? 100.729 81.680 0.195 1.00 35.15 80 LYS A CA 1
ATOM 714 C C . LYS A 1 90 ? 102.108 81.100 -0.095 1.00 33.70 80 LYS A C 1
ATOM 715 O O . LYS A 1 90 ? 103.090 81.423 0.602 1.00 41.29 80 LYS A O 1
ATOM 721 N N . VAL A 1 91 ? 102.192 80.280 -1.161 1.00 31.31 81 VAL A N 1
ATOM 722 C CA . VAL A 1 91 ? 103.433 79.538 -1.548 1.00 35.44 81 VAL A CA 1
ATOM 723 C C . VAL A 1 91 ? 104.595 80.517 -1.772 1.00 40.83 81 VAL A C 1
ATOM 724 O O . VAL A 1 91 ? 105.760 80.170 -1.548 1.00 41.33 81 VAL A O 1
ATOM 728 N N . GLU A 1 92 ? 104.284 81.764 -2.124 1.00 39.59 82 GLU A N 1
ATOM 729 C CA . GLU A 1 92 ? 105.331 82.770 -2.366 1.00 38.68 82 GLU A CA 1
ATOM 730 C C . GLU A 1 92 ? 106.029 83.284 -1.074 1.00 44.36 82 GLU A C 1
ATOM 731 O O . GLU A 1 92 ? 107.089 83.972 -1.142 1.00 40.29 82 GLU A O 1
ATOM 737 N N . LEU A 1 93 ? 105.463 82.940 0.091 1.00 37.10 83 LEU A N 1
ATOM 738 C CA . LEU A 1 93 ? 106.126 83.281 1.354 1.00 35.20 83 LEU A CA 1
ATOM 739 C C . LEU A 1 93 ? 107.204 82.280 1.786 1.00 25.53 83 LEU A C 1
ATOM 740 O O . LEU A 1 93 ? 107.819 82.483 2.833 1.00 31.16 83 LEU A O 1
ATOM 745 N N . GLY A 1 94 ? 107.436 81.221 0.996 1.00 23.72 84 GLY A N 1
ATOM 746 C CA . GLY A 1 94 ? 108.562 80.297 1.241 1.00 25.01 84 GLY A CA 1
ATOM 747 C C . GLY A 1 94 ? 108.248 79.168 2.218 1.00 21.47 84 GLY A C 1
ATOM 748 O O . GLY A 1 94 ? 107.154 79.125 2.855 1.00 24.45 84 GLY A O 1
ATOM 749 N N . ASN A 1 95 ? 109.221 78.264 2.363 1.00 21.45 85 ASN A N 1
ATOM 750 C CA A ASN A 1 95 ? 109.010 77.111 3.198 0.60 22.36 85 ASN A CA 1
ATOM 751 C CA B ASN A 1 95 ? 109.119 77.098 3.233 0.40 19.26 85 ASN A CA 1
ATOM 752 C C . ASN A 1 95 ? 108.936 77.422 4.704 1.00 22.25 85 ASN A C 1
ATOM 753 O O . ASN A 1 95 ? 108.339 76.643 5.432 1.00 25.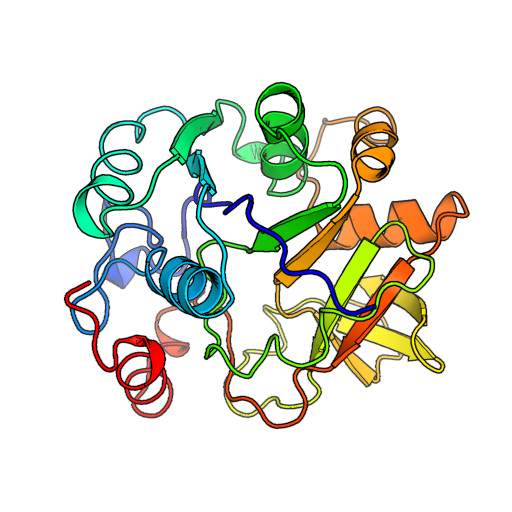35 85 ASN A O 1
ATOM 762 N N . ALA A 1 96 ? 109.447 78.575 5.164 1.00 18.07 86 ALA A N 1
ATOM 763 C CA . ALA A 1 96 ? 109.232 78.917 6.595 1.00 20.51 86 ALA A CA 1
ATOM 764 C C . ALA A 1 96 ? 107.726 79.106 6.819 1.00 24.88 86 ALA A C 1
ATOM 765 O O . ALA A 1 96 ? 107.190 78.714 7.860 1.00 20.86 86 ALA A O 1
ATOM 767 N N . TYR A 1 97 ? 107.019 79.714 5.857 1.00 22.04 87 TYR A N 1
ATOM 768 C CA . TYR A 1 97 ? 105.561 79.934 6.011 1.00 24.21 87 TYR A CA 1
ATOM 769 C C . TYR A 1 97 ? 104.862 78.571 6.040 1.00 23.88 87 TYR A C 1
ATOM 770 O O . TYR A 1 97 ? 103.991 78.332 6.887 1.00 22.56 87 TYR A O 1
ATOM 779 N N . SER A 1 98 ? 105.247 77.659 5.152 1.00 23.82 88 SER A N 1
ATOM 780 C CA . SER A 1 98 ? 104.696 76.264 5.165 1.00 19.79 88 SER A CA 1
ATOM 781 C C . SER A 1 98 ? 104.858 75.628 6.557 1.00 23.30 88 SER A C 1
ATOM 782 O O . SER A 1 98 ? 103.895 75.048 7.113 1.00 24.08 88 SER A O 1
ATOM 785 N N . PHE A 1 99 ? 106.064 75.781 7.137 1.00 21.89 89 PHE A N 1
ATOM 786 C CA . PHE A 1 99 ? 106.265 75.325 8.504 1.00 20.64 89 PHE A CA 1
ATOM 787 C C . PHE A 1 99 ? 105.328 75.997 9.536 1.00 22.49 89 PHE A C 1
ATOM 788 O O . PHE A 1 99 ? 104.669 75.294 10.313 1.00 24.17 89 PHE A O 1
ATOM 796 N N . PHE A 1 100 ? 105.281 77.332 9.585 1.00 20.76 90 PHE A N 1
ATOM 797 C CA . PHE A 1 100 ? 104.436 78.012 10.588 1.00 22.65 90 PHE A CA 1
ATOM 798 C C . PHE A 1 100 ? 102.967 77.640 10.431 1.00 25.29 90 PHE A C 1
ATOM 799 O O . PHE A 1 100 ? 102.273 77.597 11.448 1.00 24.62 90 PHE A O 1
ATOM 807 N N . LEU A 1 101 ? 102.502 77.329 9.196 1.00 23.16 91 LEU A N 1
ATOM 808 C CA . LEU A 1 101 ? 101.132 76.855 8.961 1.00 22.21 91 LEU A CA 1
ATOM 809 C C . LEU A 1 101 ? 100.768 75.591 9.719 1.00 25.45 91 LEU A C 1
ATOM 810 O O . LEU A 1 101 ? 99.581 75.386 9.960 1.00 25.88 91 LEU A O 1
ATOM 815 N N . SER A 1 102 ? 101.749 74.758 10.078 1.00 24.11 92 SER A N 1
ATOM 816 C CA . SER A 1 102 ? 101.500 73.439 10.650 1.00 21.51 92 SER A CA 1
ATOM 817 C C . SER A 1 102 ? 101.150 73.545 12.121 1.00 23.22 92 SER A C 1
ATOM 818 O O . SER A 1 102 ? 100.697 72.521 12.699 1.00 24.87 92 SER A O 1
ATOM 821 N N . GLU A 1 103 ? 101.344 74.723 12.726 1.00 23.45 93 GLU A N 1
ATOM 822 C CA . GLU A 1 103 ? 101.191 74.889 14.206 1.00 23.39 93 GLU A CA 1
ATOM 823 C C . GLU A 1 103 ? 99.911 74.344 14.772 1.00 25.94 93 GLU A C 1
ATOM 824 O O . GLU A 1 103 ? 99.958 73.500 15.708 1.00 23.73 93 GLU A O 1
ATOM 830 N N . PRO A 1 104 ? 98.755 74.757 14.216 1.00 28.76 94 PRO A N 1
ATOM 831 C CA . PRO A 1 104 ? 97.531 74.209 14.849 1.00 28.68 94 PRO A CA 1
ATOM 832 C C . PRO A 1 104 ? 97.330 72.685 14.763 1.00 28.28 94 PRO A C 1
ATOM 833 O O . PRO A 1 104 ? 96.427 72.154 15.427 1.00 31.27 94 PRO A O 1
ATOM 837 N N . TYR A 1 105 ? 98.126 72.001 13.959 1.00 26.86 95 TYR A N 1
ATOM 838 C CA . TYR A 1 105 ? 97.899 70.614 13.582 1.00 29.04 95 TYR A CA 1
ATOM 839 C C . TYR A 1 105 ? 98.841 69.688 14.316 1.00 24.26 95 TYR A C 1
ATOM 840 O O . TYR A 1 105 ? 98.632 68.512 14.326 1.00 27.45 95 TYR A O 1
ATOM 849 N N . VAL A 1 106 ? 99.886 70.228 14.927 1.00 24.32 96 VAL A N 1
ATOM 850 C CA . VAL A 1 106 ? 100.900 69.388 15.554 1.00 25.74 96 VAL A CA 1
ATOM 851 C C . VAL A 1 106 ? 100.409 69.004 16.945 1.00 25.85 96 VAL A C 1
ATOM 852 O O . VAL A 1 106 ? 99.868 69.835 17.647 1.00 34.31 96 VAL A O 1
ATOM 856 N N . GLU A 1 107 ? 100.557 67.738 17.325 1.00 23.75 97 GLU A N 1
ATOM 857 C CA . GLU A 1 107 ? 99.998 67.199 18.556 1.00 32.58 97 GLU A CA 1
ATOM 858 C C . GLU A 1 107 ? 101.054 66.716 19.510 1.00 31.06 97 GLU A C 1
ATOM 859 O O . GLU A 1 107 ? 100.739 65.915 20.386 1.00 47.33 97 GLU A O 1
ATOM 865 N N . SER A 1 108 ? 102.307 67.102 19.313 1.00 27.99 98 SER A N 1
ATOM 866 C CA A SER A 1 108 ? 103.444 66.643 20.133 0.60 32.37 98 SER A CA 1
ATOM 867 C CA B SER A 1 108 ? 103.404 66.659 20.150 0.20 31.82 98 SER A CA 1
ATOM 868 C CA C SER A 1 108 ? 103.342 66.703 20.252 0.20 29.08 98 SER A CA 1
ATOM 869 C C . SER A 1 108 ? 104.298 67.866 20.463 1.00 29.80 98 SER A C 1
ATOM 870 O O . SER A 1 108 ? 104.274 68.863 19.729 1.00 25.64 98 SER A O 1
ATOM 877 N N . GLU A 1 109 ? 105.099 67.766 21.518 1.00 27.45 99 GLU A N 1
ATOM 878 C CA . GLU A 1 109 ? 105.984 68.836 21.927 1.00 24.20 99 GLU A CA 1
ATOM 879 C C . GLU A 1 109 ? 107.217 68.880 21.023 1.00 23.01 99 GLU A C 1
ATOM 880 O O . GLU A 1 109 ? 107.722 69.964 20.709 1.00 28.36 99 GLU A O 1
ATOM 886 N N . LYS A 1 110 ? 107.670 67.725 20.574 1.00 20.65 100 LYS A N 1
ATOM 887 C CA . LYS A 1 110 ? 108.955 67.605 19.870 1.00 25.41 100 LYS A CA 1
ATOM 888 C C . LYS A 1 110 ? 108.647 66.708 18.667 1.00 28.06 100 LYS A C 1
ATOM 889 O O . LYS A 1 110 ? 108.005 65.619 18.835 1.00 26.65 100 LYS A O 1
ATOM 895 N N . PHE A 1 111 ? 109.070 67.099 17.466 1.00 20.19 101 PHE A N 1
ATOM 896 C CA . PHE A 1 111 ? 108.597 66.363 16.259 1.00 15.81 101 PHE A CA 1
ATOM 897 C C . PHE A 1 111 ? 109.630 66.542 15.151 1.00 17.67 101 PHE A C 1
ATOM 898 O O . PHE A 1 111 ? 110.427 67.508 15.166 1.00 21.43 101 PHE A O 1
ATOM 906 N N . PHE A 1 112 ? 109.632 65.628 14.187 1.00 15.20 102 PHE A N 1
ATOM 907 C CA . PHE A 1 112 ? 110.442 65.843 12.964 1.00 18.87 102 PHE A CA 1
ATOM 908 C C . PHE A 1 112 ? 109.842 66.882 12.012 1.00 17.97 102 PHE A C 1
ATOM 909 O O . PHE A 1 112 ? 108.578 67.054 11.950 1.00 17.07 102 PHE A O 1
ATOM 917 N N . LEU A 1 113 ? 110.710 67.519 11.212 1.00 17.42 103 LEU A N 1
ATOM 918 C CA . LEU A 1 113 ? 110.261 68.313 10.118 1.00 14.93 103 LEU A CA 1
ATOM 919 C C . LEU A 1 113 ? 111.141 67.860 8.955 1.00 15.89 103 LEU A C 1
ATOM 920 O O . LEU A 1 113 ? 112.383 67.753 9.143 1.00 18.04 103 LEU A O 1
ATOM 925 N N . SER A 1 114 ? 110.541 67.583 7.778 1.00 14.25 104 SER A N 1
ATOM 926 C CA . SER A 1 114 ? 111.393 67.283 6.629 1.00 13.96 104 SER A CA 1
ATOM 927 C C . SER A 1 114 ? 110.879 68.047 5.398 1.00 16.04 104 SER A C 1
ATOM 928 O O . SER A 1 114 ? 109.644 68.105 5.184 1.00 16.82 104 SER A O 1
ATOM 931 N N . CYS A 1 115 ? 111.801 68.624 4.596 1.00 12.87 105 CYS A N 1
ATOM 932 C CA . CYS A 1 115 ? 111.434 69.027 3.223 1.00 14.37 105 CYS A CA 1
ATOM 933 C C . CYS A 1 115 ? 110.975 67.793 2.473 1.00 16.21 105 CYS A C 1
ATOM 934 O O . CYS A 1 115 ? 111.560 66.644 2.652 1.00 14.38 105 CYS A O 1
ATOM 937 N N . GLY A 1 116 ? 110.001 67.994 1.576 1.00 18.84 106 GLY A N 1
ATOM 938 C CA . GLY A 1 116 ? 109.397 66.830 0.819 1.00 19.35 106 GLY A CA 1
ATOM 939 C C . GLY A 1 116 ? 110.355 66.444 -0.334 1.00 17.46 106 GLY A C 1
ATOM 940 O O . GLY A 1 116 ? 110.173 65.424 -0.968 1.00 18.46 106 GLY A O 1
ATOM 941 N N . ASP A 1 117 ? 111.454 67.210 -0.523 1.00 17.36 107 ASP A N 1
ATOM 942 C CA . ASP A 1 117 ? 112.429 66.853 -1.586 1.00 17.58 107 ASP A CA 1
ATOM 943 C C . ASP A 1 117 ? 113.817 66.458 -1.021 1.00 19.04 107 ASP A C 1
ATOM 944 O O . ASP A 1 117 ? 114.766 66.306 -1.765 1.00 17.84 107 ASP A O 1
ATOM 949 N N . SER A 1 118 ? 113.909 66.242 0.300 1.00 15.70 108 SER A N 1
ATOM 950 C CA . SER A 1 118 ? 115.146 65.718 0.936 1.00 16.01 108 SER A CA 1
ATOM 951 C C . SER A 1 118 ? 115.104 64.208 0.841 1.00 17.42 108 SER A C 1
ATOM 952 O O . SER A 1 118 ? 114.128 63.571 1.319 1.00 19.64 108 SER A O 1
ATOM 955 N N . LEU A 1 119 ? 116.150 63.617 0.303 1.00 16.40 109 LEU A N 1
ATOM 956 C CA A LEU A 1 119 ? 116.225 62.183 0.121 0.65 17.13 109 LEU A CA 1
ATOM 957 C CA B LEU A 1 119 ? 116.240 62.171 0.144 0.35 16.86 109 LEU A CA 1
ATOM 958 C C . LEU A 1 119 ? 117.343 61.665 1.067 1.00 18.60 109 LEU A C 1
ATOM 959 O O . LEU A 1 119 ? 118.492 62.142 0.999 1.00 19.15 109 LEU A O 1
ATOM 968 N N . PHE A 1 120 ? 117.025 60.670 1.911 1.00 16.66 110 PHE A N 1
ATOM 969 C CA . PHE A 1 120 ? 117.967 60.156 2.899 1.00 20.89 110 PHE A CA 1
ATOM 970 C C . PHE A 1 120 ? 117.426 58.809 3.346 1.00 16.15 110 PHE A C 1
ATOM 971 O O . PHE A 1 120 ? 116.139 58.610 3.360 1.00 16.97 110 PHE A O 1
ATOM 979 N N . PRO A 1 121 ? 118.342 57.911 3.755 1.00 18.86 111 PRO A N 1
ATOM 980 C CA . PRO A 1 121 ? 117.892 56.569 4.142 1.00 18.05 111 PRO A CA 1
ATOM 981 C C . PRO A 1 1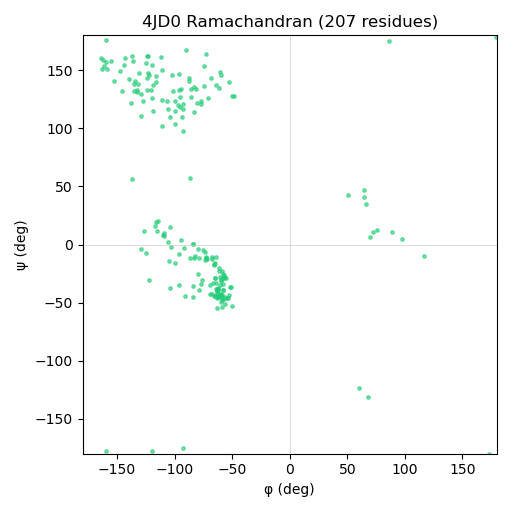21 ? 117.576 56.626 5.691 1.00 19.28 111 PRO A C 1
ATOM 982 O O . PRO A 1 121 ? 117.855 57.647 6.400 1.00 18.51 111 PRO A O 1
ATOM 986 N N . PRO A 1 122 ? 116.915 55.599 6.188 1.00 18.67 112 PRO A N 1
ATOM 987 C CA . PRO A 1 122 ? 116.500 55.660 7.630 1.00 18.54 112 PRO A CA 1
ATOM 988 C C . PRO A 1 122 ? 117.686 55.804 8.557 1.00 20.06 112 PRO A C 1
ATOM 989 O O . PRO A 1 122 ? 117.534 56.453 9.604 1.00 19.55 112 PRO A O 1
ATOM 993 N N . SER A 1 123 ? 118.871 55.255 8.212 1.00 21.19 113 SER A N 1
ATOM 994 C CA . SER A 1 123 ? 119.959 55.398 9.193 1.00 21.02 113 SER A CA 1
ATOM 995 C C . SER A 1 123 ? 120.509 56.788 9.296 1.00 21.64 113 SER A C 1
ATOM 996 O O . SER A 1 123 ? 121.227 57.046 10.266 1.00 22.20 113 SER A O 1
ATOM 999 N N . ALA A 1 124 ? 120.177 57.689 8.363 1.00 19.11 114 ALA A N 1
ATOM 1000 C CA . ALA A 1 124 ? 120.567 59.127 8.504 1.00 17.92 114 ALA A CA 1
ATOM 1001 C C . ALA A 1 124 ? 120.057 59.695 9.845 1.00 20.37 114 ALA A C 1
ATOM 1002 O O . ALA A 1 124 ? 120.642 60.655 10.379 1.00 20.94 114 ALA A O 1
ATOM 1004 N N . LEU A 1 125 ? 118.946 59.162 10.379 1.00 18.00 115 LEU A N 1
ATOM 1005 C CA A LEU A 1 125 ? 118.341 59.768 11.567 0.80 15.69 115 LEU A CA 1
ATOM 1006 C CA B LEU A 1 125 ? 118.322 59.745 11.568 0.20 17.03 115 LEU A CA 1
ATOM 1007 C C . LEU A 1 125 ? 118.819 59.123 12.879 1.00 18.52 115 LEU A C 1
ATOM 1008 O O . LEU A 1 125 ? 118.338 59.497 13.974 1.00 18.72 115 LEU A O 1
ATOM 1017 N N . LYS A 1 126 ? 119.753 58.153 12.797 1.00 21.10 116 LYS A N 1
ATOM 1018 C CA A LYS A 1 126 ? 120.190 57.367 13.983 0.60 22.85 116 LYS A CA 1
ATOM 1019 C CA B LYS A 1 126 ? 120.209 57.385 13.979 0.40 23.36 116 LYS A CA 1
ATOM 1020 C C . LYS A 1 126 ? 120.610 58.301 15.158 1.00 24.35 116 LYS A C 1
ATOM 1021 O O . LYS A 1 126 ? 120.311 58.013 16.323 1.00 25.54 116 LYS A O 1
ATOM 1032 N N . SER A 1 127 ? 121.256 59.431 14.884 1.00 21.49 117 SER A N 1
ATOM 1033 C CA A SER A 1 127 ? 121.777 60.251 15.989 0.60 21.79 117 SER A CA 1
ATOM 1034 C CA B SER A 1 127 ? 121.790 60.289 15.952 0.40 21.14 117 SER A CA 1
ATOM 1035 C C . SER A 1 127 ? 120.828 61.369 16.354 1.00 21.88 117 SER A C 1
ATOM 1036 O O . SER A 1 127 ? 121.203 62.260 17.083 1.00 27.04 117 SER A O 1
ATOM 1041 N N . ALA A 1 128 ? 119.610 61.330 15.830 1.00 21.06 118 ALA A N 1
ATOM 1042 C CA . ALA A 1 128 ? 118.610 62.408 16.073 1.00 18.14 118 ALA A CA 1
ATOM 1043 C C . ALA A 1 128 ? 117.806 62.261 17.386 1.00 21.11 118 ALA A C 1
ATOM 1044 O O . ALA A 1 128 ? 116.881 63.061 17.630 1.00 25.02 118 ALA A O 1
ATOM 1046 N N . PHE A 1 129 ? 118.073 61.213 18.174 1.00 22.14 119 PHE A N 1
ATOM 1047 C CA . PHE A 1 129 ? 117.158 60.837 19.306 1.00 24.01 119 PHE A CA 1
ATOM 1048 C C . PHE A 1 129 ? 117.629 61.219 20.722 1.00 33.23 119 PHE A C 1
ATOM 1049 O O . PHE A 1 129 ? 116.891 61.008 21.685 1.00 39.04 119 PHE A O 1
ATOM 1057 N N . SER A 1 130 ? 118.817 61.809 20.859 1.00 33.24 120 SER A N 1
ATOM 1058 C CA A SER A 1 130 ? 119.273 62.280 22.195 0.70 37.91 120 SER A CA 1
ATOM 1059 C CA B SER A 1 130 ? 119.277 62.283 22.179 0.30 36.59 120 SER A CA 1
ATOM 1060 C C . SER A 1 130 ? 118.260 63.218 22.880 1.00 38.84 120 SER A C 1
ATOM 1061 O O . SER A 1 130 ? 117.800 64.182 22.275 1.00 34.85 120 SER A O 1
ATOM 1066 N N . GLU A 1 131 ? 117.901 62.928 24.154 1.00 43.95 121 GLU A N 1
ATOM 1067 C CA . GLU A 1 131 ? 116.985 63.827 24.944 1.00 40.82 121 GLU A CA 1
ATOM 1068 C C . GLU A 1 131 ? 117.826 64.900 25.620 1.00 41.28 121 GLU A C 1
ATOM 1069 O O . GLU A 1 131 ? 117.838 65.029 26.857 1.00 47.37 121 GLU A O 1
ATOM 1075 N N . ASP A 1 132 ? 118.564 65.629 24.808 1.00 30.72 122 ASP A N 1
ATOM 1076 C CA . ASP A 1 132 ? 119.375 66.752 25.310 1.00 28.01 122 ASP A CA 1
ATOM 1077 C C . ASP A 1 132 ? 118.539 68.060 25.205 1.00 26.93 122 ASP A C 1
ATOM 1078 O O . ASP A 1 132 ? 117.327 68.042 24.841 1.00 29.83 122 ASP A O 1
ATOM 1083 N N . GLU A 1 133 ? 119.163 69.178 25.524 1.00 24.66 123 GLU A N 1
ATOM 1084 C CA . GLU A 1 133 ? 118.429 70.394 25.628 1.00 23.97 123 GLU A CA 1
ATOM 1085 C C . GLU A 1 133 ? 118.567 71.174 24.317 1.00 23.71 123 GLU A C 1
ATOM 1086 O O . GLU A 1 133 ? 119.689 71.567 23.945 1.00 25.80 123 GLU A O 1
ATOM 1092 N N . PHE A 1 134 ? 117.447 71.453 23.643 1.00 22.06 124 PHE A N 1
ATOM 1093 C CA . PHE A 1 134 ? 117.508 72.216 22.357 1.00 17.25 124 PHE A CA 1
ATOM 1094 C C . PHE A 1 134 ? 116.117 72.710 22.057 1.00 18.80 124 PHE A C 1
ATOM 1095 O O . PHE A 1 134 ? 115.155 72.187 22.563 1.00 20.39 124 PHE A O 1
ATOM 1103 N N . HIS A 1 135 ? 116.036 73.719 21.202 1.00 17.97 125 HIS A N 1
ATOM 1104 C CA . HIS A 1 135 ? 114.768 74.148 20.564 1.00 20.05 125 HIS A CA 1
ATOM 1105 C C . HIS A 1 135 ? 114.687 73.695 19.135 1.00 21.23 125 HIS A C 1
ATOM 1106 O O . HIS A 1 135 ? 113.561 73.354 18.672 1.00 19.46 125 HIS A O 1
ATOM 1113 N N . ILE A 1 136 ? 115.810 73.714 18.408 1.00 17.87 126 ILE A N 1
ATOM 1114 C CA . ILE A 1 136 ? 115.903 73.169 17.024 1.00 16.29 126 ILE A CA 1
ATOM 1115 C C . ILE A 1 136 ? 117.140 72.275 16.954 1.00 18.48 126 ILE A C 1
ATOM 1116 O O . ILE A 1 136 ? 118.183 72.628 17.507 1.00 18.24 126 ILE A O 1
ATOM 1121 N N . LYS A 1 137 ? 117.033 71.111 16.283 1.00 15.04 127 LYS A N 1
ATOM 1122 C CA . LYS A 1 137 ? 118.219 70.292 16.010 1.00 16.42 127 LYS A CA 1
ATOM 1123 C C . LYS A 1 137 ? 118.185 69.989 14.518 1.00 18.69 127 LYS A C 1
ATOM 1124 O O . LYS A 1 137 ? 117.314 69.186 14.043 1.00 18.51 127 LYS A O 1
ATOM 1130 N N . LEU A 1 138 ? 119.119 70.565 13.769 1.00 11.53 128 LEU A N 1
ATOM 1131 C CA . LEU A 1 138 ? 119.223 70.364 12.307 1.00 14.83 128 LEU A CA 1
ATOM 1132 C C . LEU A 1 138 ? 120.045 69.112 11.971 1.00 15.26 128 LEU A C 1
ATOM 1133 O O . LEU A 1 138 ? 121.150 68.909 12.514 1.00 16.00 128 LEU A O 1
ATOM 1138 N N . GLY A 1 139 ? 119.537 68.277 11.041 1.00 11.30 129 GLY A N 1
ATOM 1139 C CA . GLY A 1 139 ? 120.364 67.206 10.450 1.00 13.31 129 GLY A CA 1
ATOM 1140 C C . GLY A 1 139 ? 121.406 67.840 9.516 1.00 15.02 129 GLY A C 1
ATOM 1141 O O . GLY A 1 139 ? 121.036 68.635 8.606 1.00 14.35 129 GLY A O 1
ATOM 1142 N N . VAL A 1 140 ? 122.713 67.533 9.719 1.00 14.71 130 VAL A N 1
ATOM 1143 C CA . VAL A 1 140 ? 123.795 68.112 8.917 1.00 14.04 130 VAL A CA 1
ATOM 1144 C C . VAL A 1 140 ? 124.602 66.979 8.317 1.00 17.39 130 VAL A C 1
ATOM 1145 O O . VAL A 1 140 ? 124.559 65.833 8.869 1.00 15.12 130 VAL A O 1
ATOM 1149 N N . SER A 1 141 ? 125.291 67.252 7.207 1.00 16.32 131 SER A N 1
ATOM 1150 C CA . SER A 1 141 ? 126.169 66.240 6.647 1.00 15.09 131 SER A CA 1
ATOM 1151 C C . SER A 1 141 ? 127.345 66.945 6.010 1.00 14.51 131 SER A C 1
ATOM 1152 O O . SER A 1 141 ? 127.118 68.025 5.398 1.00 14.93 131 SER A O 1
ATOM 1155 N N . LYS A 1 142 ? 128.519 66.294 6.009 1.00 13.63 132 LYS A N 1
ATOM 1156 C CA . LYS A 1 142 ? 129.701 6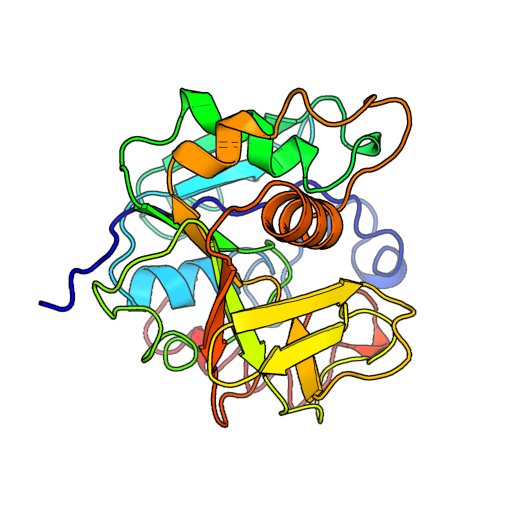6.718 5.204 1.00 13.72 132 LYS A CA 1
ATOM 1157 C C . LYS A 1 142 ? 129.689 65.900 3.911 1.00 15.46 132 LYS A C 1
ATOM 1158 O O . LYS A 1 142 ? 130.551 66.117 3.033 1.00 17.53 132 LYS A O 1
ATOM 1164 N N . ARG A 1 143 ? 128.803 64.884 3.797 1.00 15.99 133 ARG A N 1
ATOM 1165 C CA . ARG A 1 143 ? 128.906 63.984 2.637 1.00 15.64 133 ARG A CA 1
ATOM 1166 C C . ARG A 1 143 ? 128.307 64.745 1.419 1.00 19.29 133 ARG A C 1
ATOM 1167 O O . ARG A 1 143 ? 127.139 65.175 1.430 1.00 20.81 133 ARG A O 1
ATOM 1175 N N . SER A 1 144 ? 129.104 64.942 0.380 1.00 19.06 134 SER A N 1
ATOM 1176 C CA . SER A 1 144 ? 128.754 65.903 -0.649 1.00 15.75 134 SER A CA 1
ATOM 1177 C C . SER A 1 144 ? 128.769 65.281 -2.063 1.00 16.79 134 SER A C 1
ATOM 1178 O O . SER A 1 144 ? 128.680 66.059 -3.047 1.00 19.76 134 SER A O 1
ATOM 1181 N N . ASP A 1 145 ? 128.852 63.927 -2.208 1.00 17.89 135 ASP A N 1
ATOM 1182 C CA . ASP A 1 145 ? 128.973 63.361 -3.555 1.00 18.69 135 ASP A CA 1
ATOM 1183 C C . ASP A 1 145 ? 127.689 63.613 -4.332 1.00 17.81 135 ASP A C 1
ATOM 1184 O O . ASP A 1 145 ? 127.722 63.757 -5.564 1.00 19.76 135 ASP A O 1
ATOM 1189 N N . LEU A 1 146 ? 126.549 63.630 -3.665 1.00 17.77 136 LEU A N 1
ATOM 1190 C CA . LEU A 1 146 ? 125.313 63.811 -4.399 1.00 17.92 136 LEU A CA 1
ATOM 1191 C C . LEU A 1 146 ? 124.821 65.205 -4.443 1.00 18.28 136 LEU A C 1
ATOM 1192 O O . LEU A 1 146 ? 124.192 65.623 -5.446 1.00 28.45 136 LEU A O 1
ATOM 1197 N N . ILE A 1 147 ? 125.029 65.950 -3.366 1.00 21.46 137 ILE A N 1
ATOM 1198 C CA . ILE A 1 147 ? 124.359 67.284 -3.249 1.00 22.62 137 ILE A CA 1
ATOM 1199 C C . ILE A 1 147 ? 124.946 68.259 -4.287 1.00 20.92 137 ILE A C 1
ATOM 1200 O O . ILE A 1 147 ? 126.200 68.271 -4.620 1.00 22.70 137 ILE A O 1
ATOM 1205 N N . ASP A 1 148 ? 124.083 69.069 -4.812 1.00 19.84 138 ASP A N 1
ATOM 1206 C CA . ASP A 1 148 ? 124.531 70.242 -5.561 1.00 18.23 138 ASP A CA 1
ATOM 1207 C C . ASP A 1 148 ? 124.832 71.375 -4.498 1.00 23.19 138 ASP A C 1
ATOM 1208 O O . ASP A 1 148 ? 123.900 71.853 -3.867 1.00 22.78 138 ASP A O 1
ATOM 1213 N N . PRO A 1 149 ? 126.078 71.808 -4.321 1.00 19.51 139 PRO A N 1
ATOM 1214 C CA . PRO A 1 149 ? 126.388 72.732 -3.182 1.00 18.55 139 PRO A CA 1
ATOM 1215 C C . PRO A 1 149 ? 125.712 74.096 -3.413 1.00 23.95 139 PRO A C 1
ATOM 1216 O O . PRO A 1 149 ? 125.659 74.873 -2.487 1.00 27.15 139 PRO A O 1
ATOM 1220 N N . GLU A 1 150 ? 125.190 74.413 -4.616 1.00 29.81 140 GLU A N 1
ATOM 1221 C CA A GLU A 1 150 ? 124.394 75.668 -4.775 0.60 30.54 140 GLU A CA 1
ATOM 1222 C CA B GLU A 1 150 ? 124.367 75.651 -4.839 0.40 29.12 140 GLU A CA 1
ATOM 1223 C C . GLU A 1 150 ? 122.980 75.529 -4.245 1.00 30.44 140 GLU A C 1
ATOM 1224 O O . GLU A 1 150 ? 122.312 76.534 -3.913 1.00 31.70 140 GLU A O 1
ATOM 1235 N N . LYS A 1 151 ? 122.488 74.290 -4.163 1.00 23.72 141 LYS A N 1
ATOM 1236 C CA . LYS A 1 151 ? 121.128 74.106 -3.675 1.00 27.86 141 LYS A CA 1
ATOM 1237 C C . LYS A 1 151 ? 121.026 74.072 -2.138 1.00 36.52 141 LYS A C 1
ATOM 1238 O O . LYS A 1 151 ? 120.044 74.614 -1.610 1.00 37.21 141 LYS A O 1
ATOM 1244 N N . ALA A 1 152 ? 122.028 73.493 -1.446 1.00 3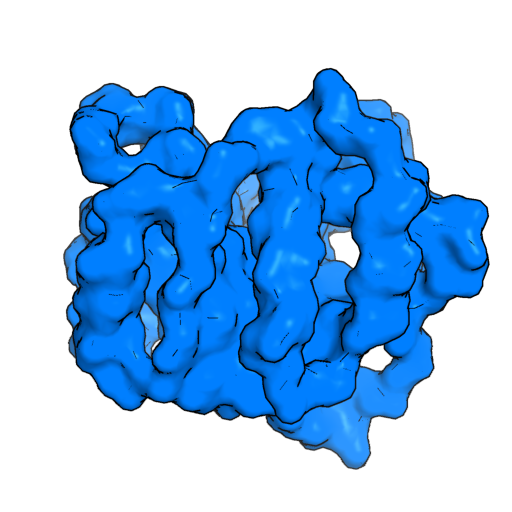8.50 142 ALA A N 1
ATOM 1245 C CA . ALA A 1 152 ? 121.921 73.266 -0.008 1.00 29.54 142 ALA A CA 1
ATOM 1246 C C . ALA A 1 152 ? 122.431 74.549 0.663 1.00 23.16 142 ALA A C 1
ATOM 1247 O O . ALA A 1 152 ? 123.419 75.170 0.240 1.00 35.62 142 ALA A O 1
ATOM 1249 N N . SER A 1 153 ? 121.793 74.899 1.746 1.00 18.33 143 SER A N 1
ATOM 1250 C CA A SER A 1 153 ? 122.329 75.932 2.576 0.60 18.19 143 SER A CA 1
ATOM 1251 C CA B SER A 1 153 ? 122.290 75.904 2.654 0.20 17.12 143 SER A CA 1
ATOM 1252 C CA C SER A 1 153 ? 122.288 75.900 2.662 0.20 17.55 143 SER A CA 1
ATOM 1253 C C . SER A 1 153 ? 123.504 75.332 3.390 1.00 16.43 143 SER A C 1
ATOM 1254 O O . SER A 1 153 ? 123.639 74.089 3.548 1.00 14.80 143 SER A O 1
ATOM 1261 N N . LYS A 1 154 ? 124.390 76.215 3.839 1.00 15.83 144 LYS A N 1
ATOM 1262 C CA . LYS A 1 154 ? 125.664 75.821 4.452 1.00 16.44 144 LYS A CA 1
ATOM 1263 C C . LYS A 1 154 ? 125.605 76.166 5.931 1.00 15.28 144 LYS A C 1
ATOM 1264 O O . LYS A 1 154 ? 124.955 77.162 6.311 1.00 17.82 144 LYS A O 1
ATOM 1270 N N . VAL A 1 155 ? 126.320 75.405 6.769 1.00 12.91 145 VAL A N 1
ATOM 1271 C CA . VAL A 1 155 ? 126.177 75.561 8.204 1.00 13.57 145 VAL A CA 1
ATOM 1272 C C . VAL A 1 155 ? 127.607 75.630 8.783 1.00 13.50 145 VAL A C 1
ATOM 1273 O O . VAL A 1 155 ? 128.450 74.807 8.477 1.00 14.31 145 VAL A O 1
ATOM 1277 N N . LEU A 1 156 ? 127.865 76.633 9.631 1.00 13.07 146 LEU A N 1
ATOM 1278 C CA . LEU A 1 156 ? 129.068 76.632 10.465 1.00 16.27 146 LEU A CA 1
ATOM 1279 C C . LEU A 1 156 ? 128.658 76.045 11.821 1.00 13.46 146 LEU A C 1
ATOM 1280 O O . LEU A 1 156 ? 127.829 76.662 12.569 1.00 15.41 146 LEU A O 1
ATOM 1285 N N . VAL A 1 157 ? 129.268 74.920 12.193 1.00 13.03 147 VAL A N 1
ATOM 1286 C CA . VAL A 1 157 ? 128.919 74.194 13.434 1.00 14.15 147 VAL A CA 1
ATOM 1287 C C . VAL A 1 157 ? 130.155 74.235 14.344 1.00 16.01 147 VAL A C 1
ATOM 1288 O O . VAL A 1 157 ? 131.308 74.061 13.818 1.00 18.69 147 VAL A O 1
ATOM 1292 N N . ASN A 1 158 ? 129.961 74.429 15.676 1.00 13.39 148 ASN A N 1
ATOM 1293 C CA . ASN A 1 158 ? 131.072 74.252 16.592 1.00 17.58 148 ASN A CA 1
ATOM 1294 C C . ASN A 1 158 ? 130.536 73.286 17.623 1.00 16.46 148 ASN A C 1
ATOM 1295 O O . ASN A 1 158 ? 129.467 73.595 18.224 1.00 17.01 148 ASN A O 1
ATOM 1300 N N . GLU A 1 159 ? 131.231 72.139 17.817 1.00 16.68 149 GLU A N 1
ATOM 1301 C CA A GLU A 1 159 ? 130.736 71.035 18.678 0.60 20.78 149 GLU A CA 1
ATOM 1302 C CA B GLU A 1 159 ? 130.762 71.018 18.645 0.40 21.24 149 GLU A CA 1
ATOM 1303 C C . GLU A 1 159 ? 129.394 70.598 18.104 1.00 21.93 149 GLU A C 1
ATOM 1304 O O . GLU A 1 159 ? 129.310 70.095 16.944 1.00 23.48 149 GLU A O 1
ATOM 1315 N N . ASN A 1 160 ? 128.323 70.781 18.854 1.00 21.20 150 ASN A N 1
ATOM 1316 C CA . ASN A 1 160 ? 127.027 70.430 18.168 1.00 20.16 150 ASN A CA 1
ATOM 1317 C C . ASN A 1 160 ? 126.122 71.593 17.989 1.00 16.35 150 ASN A C 1
ATOM 1318 O O . ASN A 1 160 ? 124.878 71.379 17.887 1.00 18.51 150 ASN A O 1
ATOM 1323 N N . ARG A 1 161 ? 126.651 72.811 18.058 1.00 17.24 151 ARG A N 1
ATOM 1324 C CA . ARG A 1 161 ? 125.832 74.059 17.980 1.00 11.37 151 ARG A CA 1
ATOM 1325 C C . ARG A 1 161 ? 125.953 74.674 16.560 1.00 13.90 151 ARG A C 1
ATOM 1326 O O . ARG A 1 161 ? 127.042 74.712 15.952 1.00 14.57 151 ARG A O 1
ATOM 1334 N N . ILE A 1 162 ? 124.851 75.265 16.121 1.00 13.46 152 ILE A N 1
ATOM 1335 C CA . ILE A 1 162 ? 124.934 76.094 14.919 1.00 14.92 152 ILE A CA 1
ATOM 1336 C C . ILE A 1 162 ? 125.471 77.437 15.304 1.00 13.55 152 ILE A C 1
ATOM 1337 O O . ILE A 1 162 ? 124.870 78.115 16.181 1.00 14.78 152 ILE A O 1
ATOM 1342 N N . VAL A 1 163 ? 126.584 77.854 14.706 1.00 12.64 153 VAL A N 1
ATOM 1343 C CA . VAL A 1 163 ? 127.170 79.205 14.890 1.00 13.55 153 VAL A CA 1
ATOM 1344 C C . VAL A 1 163 ? 126.492 80.226 13.950 1.00 14.65 153 VAL A C 1
ATOM 1345 O O . VAL A 1 163 ? 126.191 81.393 14.331 1.00 15.76 153 VAL A O 1
ATOM 1349 N N . LYS A 1 164 ? 126.325 79.800 12.695 1.00 12.79 154 LYS A N 1
ATOM 1350 C CA . LYS A 1 164 ? 125.812 80.648 11.643 1.00 16.01 154 LYS A CA 1
ATOM 1351 C C . LYS A 1 164 ? 125.332 79.707 10.538 1.00 14.24 154 LYS A C 1
ATOM 1352 O O . LYS A 1 164 ? 125.873 78.601 10.381 1.00 15.26 154 LYS A O 1
ATOM 1358 N N . ILE A 1 165 ? 124.352 80.157 9.728 1.00 13.08 155 ILE A N 1
ATOM 1359 C CA . ILE A 1 165 ? 123.812 79.284 8.692 1.00 14.89 155 ILE A CA 1
ATOM 1360 C C . ILE A 1 165 ? 123.292 80.163 7.572 1.00 14.74 155 ILE A C 1
ATOM 1361 O O . ILE A 1 165 ? 122.635 81.243 7.832 1.00 17.96 155 ILE A O 1
ATOM 1366 N N . GLY A 1 166 ? 123.487 79.761 6.296 1.00 15.89 156 GLY A N 1
ATOM 1367 C CA . GLY A 1 166 ? 122.872 80.600 5.210 1.00 15.87 156 GLY A CA 1
ATOM 1368 C C . GLY A 1 166 ? 123.391 80.014 3.883 1.00 21.41 156 GLY A C 1
ATOM 1369 O O . GLY A 1 166 ? 124.158 79.029 3.848 1.00 19.25 156 GLY A O 1
ATOM 1370 N N . LYS A 1 167 ? 122.980 80.598 2.780 1.00 25.21 157 LYS A N 1
ATOM 1371 C CA . LYS A 1 167 ? 123.569 80.182 1.448 1.00 33.88 157 LYS A CA 1
ATOM 1372 C C . LYS A 1 167 ? 124.942 80.743 1.094 1.00 35.53 157 LYS A C 1
ATOM 1373 O O . LYS A 1 167 ? 125.741 80.025 0.494 1.00 59.30 157 LYS A O 1
ATOM 1379 N N . ARG A 1 168 ? 125.203 82.011 1.407 1.00 36.56 158 ARG A N 1
ATOM 1380 C CA A ARG A 1 168 ? 126.438 82.679 0.998 0.30 53.16 158 ARG A CA 1
ATOM 1381 C CA B ARG A 1 168 ? 126.440 82.672 0.996 0.40 54.55 158 ARG A CA 1
ATOM 1382 C CA C ARG A 1 168 ? 126.449 82.665 0.992 0.20 54.39 158 ARG A CA 1
ATOM 1383 C CA D ARG A 1 168 ? 126.456 82.664 0.998 0.10 51.49 158 ARG A CA 1
ATOM 1384 C C . ARG A 1 168 ? 127.450 82.821 2.149 1.00 55.41 158 ARG A C 1
ATOM 1385 O O . ARG A 1 168 ? 128.280 83.729 2.147 1.00 74.43 158 ARG A O 1
ATOM 1414 N N . ILE A 1 169 ? 127.400 81.941 3.145 1.00 31.08 159 ILE A N 1
ATOM 1415 C CA A ILE A 1 169 ? 128.263 82.172 4.293 0.70 23.90 159 ILE A CA 1
ATOM 1416 C CA B ILE A 1 169 ? 128.253 82.075 4.326 0.30 23.72 159 ILE A CA 1
ATOM 1417 C C . ILE A 1 169 ? 129.717 81.759 3.951 1.00 22.68 159 ILE A C 1
ATOM 1418 O O . ILE A 1 169 ? 129.966 80.788 3.161 1.00 22.37 159 ILE A O 1
ATOM 1427 N N . ASP A 1 170 ? 130.684 82.549 4.437 1.00 21.53 160 ASP A N 1
ATOM 1428 C CA . ASP A 1 170 ? 132.091 82.373 3.976 1.00 21.17 160 ASP A CA 1
ATOM 1429 C C . ASP A 1 170 ? 132.890 81.277 4.683 1.00 22.35 160 ASP A C 1
ATOM 1430 O O . ASP A 1 170 ? 134.011 80.938 4.264 1.00 30.44 160 ASP A O 1
ATOM 1435 N N . GLN A 1 171 ? 132.356 80.759 5.774 1.00 19.50 161 GLN A N 1
ATOM 1436 C CA . GLN A 1 171 ? 133.057 79.733 6.580 1.00 21.35 161 GLN A CA 1
ATOM 1437 C C . GLN A 1 171 ? 131.974 78.719 6.947 1.00 20.80 161 GLN A C 1
ATOM 1438 O O . GLN A 1 171 ? 130.965 79.062 7.625 1.00 17.61 161 GLN A O 1
ATOM 1444 N N . TYR A 1 172 ? 132.168 77.464 6.567 1.00 15.45 162 TYR A N 1
ATOM 1445 C CA . TYR A 1 172 ? 131.112 76.463 6.898 1.00 15.80 162 TYR A CA 1
ATOM 1446 C C . TYR A 1 172 ? 131.770 75.084 6.853 1.00 17.77 162 TYR A C 1
ATOM 1447 O O . TYR A 1 172 ? 132.789 74.865 6.081 1.00 17.81 162 TYR A O 1
ATOM 1456 N N . ASN A 1 173 ? 131.241 74.156 7.647 1.00 18.82 163 ASN A N 1
ATOM 1457 C CA . ASN A 1 173 ? 131.852 72.805 7.740 1.00 16.93 163 ASN A CA 1
ATOM 1458 C C . ASN A 1 173 ? 130.816 71.709 7.431 1.00 12.95 163 ASN A C 1
ATOM 1459 O O . ASN A 1 173 ? 131.179 70.509 7.334 1.00 15.49 163 ASN A O 1
ATOM 1464 N N . TYR A 1 174 ? 129.555 72.109 7.284 1.00 13.77 164 TYR A N 1
ATOM 1465 C CA . TYR A 1 174 ? 128.502 71.137 6.995 1.00 13.40 164 TYR A CA 1
ATOM 1466 C C . TYR A 1 174 ? 127.472 71.684 6.042 1.00 13.51 164 TYR A C 1
ATOM 1467 O O . TYR A 1 174 ? 127.349 72.932 5.893 1.00 13.83 164 TYR A O 1
ATOM 1476 N N . PHE A 1 175 ? 126.734 70.757 5.414 1.00 14.40 165 PHE A N 1
ATOM 1477 C CA . PHE A 1 175 ? 125.458 71.124 4.701 1.00 11.80 165 PHE A CA 1
ATOM 1478 C C . PHE A 1 175 ? 124.218 70.895 5.559 1.00 13.67 165 PHE A C 1
ATOM 1479 O O . PHE A 1 175 ? 124.167 69.955 6.355 1.00 14.55 165 PHE A O 1
ATOM 1487 N N . ASP A 1 176 ? 123.217 71.772 5.355 1.00 11.31 166 ASP A N 1
ATOM 1488 C CA . ASP A 1 176 ? 121.865 71.659 5.891 1.00 12.02 166 ASP A CA 1
ATOM 1489 C C . ASP A 1 176 ? 121.142 70.602 5.030 1.00 13.54 166 ASP A C 1
ATOM 1490 O O . ASP A 1 176 ? 121.004 70.790 3.779 1.00 15.27 166 ASP A O 1
ATOM 1495 N N . THR A 1 177 ? 120.604 69.527 5.644 1.00 15.41 167 THR A N 1
ATOM 1496 C CA . THR A 1 177 ? 120.017 68.417 4.862 1.00 12.00 167 THR A CA 1
ATOM 1497 C C . THR A 1 177 ? 118.512 68.610 4.615 1.00 12.31 167 THR A C 1
ATOM 1498 O O . THR A 1 177 ? 117.873 67.772 3.951 1.00 15.11 167 THR A O 1
ATOM 1502 N N . GLY A 1 178 ? 117.920 69.678 5.161 1.00 15.19 168 GLY A N 1
ATOM 1503 C CA . GLY A 1 178 ? 116.464 69.847 5.079 1.00 13.72 168 GLY A CA 1
ATOM 1504 C C . GLY A 1 178 ? 115.654 68.943 6.028 1.00 14.90 168 GLY A C 1
ATOM 1505 O O . GLY A 1 178 ? 114.434 68.846 5.859 1.00 15.97 168 GLY A O 1
ATOM 1506 N N . VAL A 1 179 ? 116.294 68.281 6.997 1.00 14.40 169 VAL A N 1
ATOM 1507 C CA . VAL A 1 179 ? 115.663 67.476 8.026 1.00 14.34 169 VAL A CA 1
ATOM 1508 C C . VAL A 1 179 ? 115.988 68.062 9.390 1.00 16.52 169 VAL A C 1
ATOM 1509 O O . VAL A 1 179 ? 117.140 68.434 9.657 1.00 16.73 169 VAL A O 1
ATOM 1513 N N . PHE A 1 180 ? 114.974 68.120 10.256 1.00 13.65 170 PHE A N 1
ATOM 1514 C CA . PHE A 1 180 ? 115.124 68.857 11.538 1.00 15.25 170 PHE A CA 1
ATOM 1515 C C . PHE A 1 180 ? 114.361 68.104 12.622 1.00 15.76 170 PHE A C 1
ATOM 1516 O O . PHE A 1 180 ? 113.360 67.372 12.343 1.00 16.86 170 PHE A O 1
ATOM 1524 N N . VAL A 1 181 ? 114.773 68.279 13.865 1.00 14.97 171 VAL A N 1
ATOM 1525 C CA . VAL A 1 181 ? 113.879 67.986 15.015 1.00 16.74 171 VAL A CA 1
ATOM 1526 C C . VAL A 1 181 ? 113.472 69.368 15.555 1.00 17.95 171 VAL A C 1
ATOM 1527 O O . VAL A 1 181 ? 114.370 70.203 15.862 1.00 17.91 171 VAL A O 1
ATOM 1531 N N . MET A 1 182 ? 112.155 69.657 15.631 1.00 19.53 172 MET A N 1
ATOM 1532 C CA . MET A 1 182 ? 111.658 70.980 16.091 1.00 21.36 172 MET A CA 1
ATOM 1533 C C . MET A 1 182 ? 110.957 70.761 17.440 1.00 21.61 172 MET A C 1
ATOM 1534 O O . MET A 1 182 ? 110.585 69.601 17.792 1.00 20.51 172 MET A O 1
ATOM 1539 N N . THR A 1 183 ? 110.782 71.847 18.198 1.00 22.83 173 THR A N 1
ATOM 1540 C CA . THR A 1 183 ? 109.933 71.832 19.391 1.00 19.00 173 THR A CA 1
ATOM 1541 C C . THR A 1 183 ? 108.917 72.940 19.175 1.00 20.35 173 THR A C 1
ATOM 1542 O O . THR A 1 183 ? 109.126 73.855 18.306 1.00 23.17 173 THR A O 1
ATOM 1546 N N . LYS A 1 184 ? 107.818 72.892 19.943 1.00 22.06 174 LYS A N 1
ATOM 1547 C CA . LYS A 1 184 ? 106.771 73.894 19.812 1.00 19.02 174 LYS A CA 1
ATOM 1548 C C . LYS A 1 184 ? 107.248 75.322 20.006 1.00 22.20 174 LYS A C 1
ATOM 1549 O O . LYS A 1 184 ? 106.640 76.239 19.428 1.00 21.79 174 LYS A O 1
ATOM 1555 N N . LYS A 1 185 ? 108.307 75.557 20.806 1.00 24.55 175 LYS A N 1
ATOM 1556 C CA . LYS A 1 185 ? 108.822 76.945 21.010 1.00 23.66 175 LYS A CA 1
ATOM 1557 C C . LYS A 1 185 ? 109.205 77.586 19.681 1.00 25.88 175 LYS A C 1
ATOM 1558 O O . LYS A 1 185 ? 109.112 78.832 19.557 1.00 22.69 175 LYS A O 1
ATOM 1564 N N . VAL A 1 186 ? 109.596 76.791 18.672 1.00 21.83 176 VAL A N 1
ATOM 1565 C CA . VAL A 1 186 ? 109.970 77.382 17.364 1.00 19.79 176 VAL A CA 1
ATOM 1566 C C . VAL A 1 186 ? 108.838 78.218 16.743 1.00 22.31 176 VAL A C 1
ATOM 1567 O O . VAL A 1 186 ? 109.078 79.253 16.140 1.00 20.27 176 VAL A O 1
ATOM 1571 N N . TYR A 1 187 ? 107.586 77.826 16.951 1.00 19.66 177 TYR A N 1
ATOM 1572 C CA . TYR A 1 187 ? 106.486 78.603 16.391 1.00 22.23 177 TYR A CA 1
ATOM 1573 C C . TYR A 1 187 ? 106.429 80.024 16.846 1.00 24.97 177 TYR A C 1
ATOM 1574 O O . TYR A 1 187 ? 105.829 80.836 16.176 1.00 23.04 177 TYR A O 1
ATOM 1583 N N . SER A 1 188 ? 107.031 80.328 17.997 1.00 25.40 178 SER A N 1
ATOM 1584 C CA . SER A 1 188 ? 106.965 81.705 18.562 1.00 25.20 178 SER A CA 1
ATOM 1585 C C . SER A 1 188 ? 107.738 82.649 17.602 1.00 25.01 178 SER A C 1
ATOM 1586 O O . SER A 1 188 ? 107.579 83.844 17.681 1.00 27.74 178 SER A O 1
ATOM 1589 N N . LEU A 1 189 ? 108.585 82.116 16.725 1.00 26.37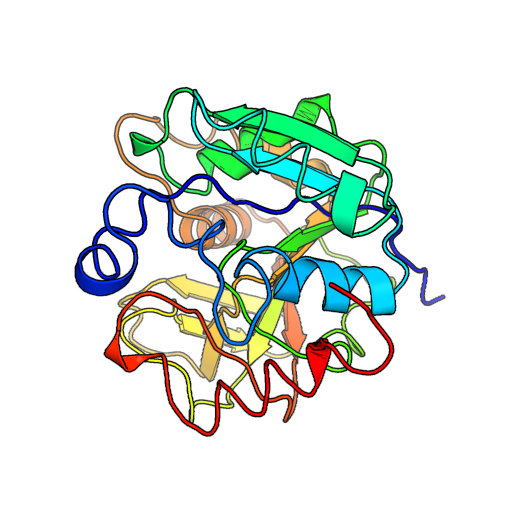 179 LEU A N 1
ATOM 1590 C CA . LEU A 1 189 ? 109.285 82.975 15.690 1.00 21.10 179 LEU A CA 1
ATOM 1591 C C . LEU A 1 189 ? 108.373 83.447 14.526 1.00 26.34 179 LEU A C 1
ATOM 1592 O O . LEU A 1 189 ? 108.817 84.268 13.731 1.00 29.35 179 LEU A O 1
ATOM 1597 N N . LYS A 1 190 ? 107.108 82.971 14.430 1.00 27.76 180 LYS A N 1
ATOM 1598 C CA A LYS A 1 190 ? 106.253 83.331 13.288 0.70 30.78 180 LYS A CA 1
ATOM 1599 C CA B LYS A 1 190 ? 106.258 83.335 13.271 0.30 30.25 180 LYS A CA 1
ATOM 1600 C C . LYS A 1 190 ? 106.110 84.849 13.104 1.00 33.42 180 LYS A C 1
ATOM 1601 O O . LYS A 1 190 ? 105.949 85.355 11.986 1.00 43.58 180 LYS A O 1
ATOM 1612 N N . GLU A 1 191 ? 106.154 85.579 14.203 1.00 31.97 181 GLU A N 1
ATOM 1613 C CA A GLU A 1 191 ? 105.881 87.015 14.176 0.60 32.82 181 GLU A CA 1
ATOM 1614 C CA B GLU A 1 191 ? 105.876 87.021 14.137 0.40 36.31 181 GLU A CA 1
ATOM 1615 C C . GLU A 1 191 ? 107.162 87.823 14.005 1.00 33.19 181 GLU A C 1
ATOM 1616 O O . GLU A 1 191 ? 107.116 89.026 13.900 1.00 37.94 181 GLU A O 1
ATOM 1627 N N . SER A 1 192 ? 108.320 87.151 13.958 1.00 31.13 182 SER A N 1
ATOM 1628 C CA A SER A 1 192 ? 109.602 87.845 13.860 0.70 34.00 182 SER A CA 1
ATOM 1629 C CA B SER A 1 192 ? 109.595 87.845 13.880 0.30 32.87 182 SER A CA 1
ATOM 1630 C C . SER A 1 192 ? 109.999 88.247 12.461 1.00 35.31 182 SER A C 1
ATOM 1631 O O . SER A 1 192 ? 111.104 88.787 12.280 1.00 38.91 182 SER A O 1
ATOM 1636 N N . PHE A 1 193 ? 109.138 87.960 11.471 1.00 33.42 183 PHE A N 1
ATOM 1637 C CA . PHE A 1 193 ? 109.422 88.264 10.044 1.00 34.00 183 PHE A CA 1
ATOM 1638 C C . PHE A 1 193 ? 108.374 89.207 9.510 1.00 46.81 183 PHE A C 1
ATOM 1639 O O . PHE A 1 193 ? 107.233 89.215 10.034 1.00 47.04 183 PHE A O 1
ATOM 1647 N N . SER A 1 194 ? 108.708 89.987 8.469 1.00 50.27 184 SER A N 1
ATOM 1648 C CA . SER A 1 194 ? 107.733 90.973 7.980 1.00 55.09 184 SER A CA 1
ATOM 1649 C C . SER A 1 194 ? 106.635 90.351 7.064 1.00 57.89 184 SER A C 1
ATOM 1650 O O . SER A 1 194 ? 105.482 90.857 7.025 1.00 56.71 184 SER A O 1
ATOM 1653 N N . TRP A 1 195 ? 106.988 89.225 6.427 1.00 42.80 185 TRP A N 1
ATOM 1654 C CA . TRP A 1 195 ? 106.156 88.448 5.481 1.00 51.33 185 TRP A CA 1
ATOM 1655 C C . TRP A 1 195 ? 105.857 89.196 4.208 1.00 42.15 185 TRP A C 1
ATOM 1656 O O . TRP A 1 195 ? 104.797 89.050 3.628 1.00 48.67 185 TRP A O 1
ATOM 1667 N N . THR A 1 196 ? 106.812 90.004 3.753 1.00 54.90 186 THR A N 1
ATOM 1668 C CA . THR A 1 196 ? 106.667 90.750 2.496 1.00 62.67 186 THR A CA 1
ATOM 1669 C C . THR A 1 196 ? 107.605 90.135 1.478 1.00 79.75 186 THR A C 1
ATOM 1670 O O . THR A 1 196 ? 107.803 90.646 0.404 1.00 76.07 186 THR A O 1
ATOM 1674 N N . GLU A 1 197 ? 108.218 89.030 1.840 1.00 70.98 187 GLU A N 1
ATOM 1675 C CA . GLU A 1 197 ? 109.143 88.362 0.953 1.00 43.47 187 GLU A CA 1
ATOM 1676 C C . GLU A 1 197 ? 109.253 86.937 1.455 1.00 46.91 187 GLU A C 1
ATOM 1677 O O . GLU A 1 197 ? 108.988 86.666 2.633 1.00 49.38 187 GLU A O 1
ATOM 1683 N N . ASP A 1 198 ? 109.647 86.045 0.546 1.00 43.74 188 ASP A N 1
ATOM 1684 C CA . ASP A 1 198 ? 109.917 84.638 0.780 1.00 37.43 188 ASP A CA 1
ATOM 1685 C C . ASP A 1 198 ? 110.847 84.421 2.022 1.00 37.02 188 ASP A C 1
ATOM 1686 O O . ASP A 1 198 ? 111.914 85.037 2.084 1.00 42.34 188 ASP A O 1
ATOM 1691 N N . ILE A 1 199 ? 110.476 83.565 2.995 1.00 31.11 189 ILE A N 1
ATOM 1692 C CA A ILE A 1 199 ? 111.349 83.246 4.138 0.70 27.16 189 ILE A CA 1
ATOM 1693 C CA B ILE A 1 199 ? 111.416 83.245 4.067 0.30 29.06 189 ILE A CA 1
ATOM 1694 C C . ILE A 1 199 ? 111.713 81.754 4.045 1.00 25.18 189 ILE A C 1
ATOM 1695 O O . ILE A 1 199 ? 110.807 80.930 3.987 1.00 23.32 189 ILE A O 1
ATOM 1704 N N . SER A 1 200 ? 112.995 81.388 4.015 1.00 22.46 190 SER A N 1
ATOM 1705 C CA A SER A 1 200 ? 113.313 79.954 3.921 0.40 23.17 190 SER A CA 1
ATOM 1706 C CA B SER A 1 200 ? 113.417 80.000 3.926 0.60 23.51 190 SER A CA 1
ATOM 1707 C C . SER A 1 200 ? 113.568 79.404 5.328 1.00 22.10 190 SER A C 1
ATOM 1708 O O . SER A 1 200 ? 113.724 80.181 6.333 1.00 21.80 190 SER A O 1
ATOM 1713 N N . LEU A 1 201 ? 113.608 78.069 5.447 1.00 19.43 191 LEU A N 1
ATOM 1714 C CA . LEU A 1 201 ? 113.830 77.512 6.779 1.00 19.62 191 LEU A CA 1
ATOM 1715 C C . LEU A 1 201 ? 115.180 77.867 7.351 1.00 16.85 191 LEU A C 1
ATOM 1716 O O . LEU A 1 201 ? 115.297 78.013 8.622 1.00 18.19 191 LEU A O 1
ATOM 1721 N N . TYR A 1 202 ? 116.217 77.988 6.513 1.00 17.24 192 TYR A N 1
ATOM 1722 C CA . TYR A 1 202 ? 117.546 78.282 7.110 1.00 17.68 192 TYR A CA 1
ATOM 1723 C C . TYR A 1 202 ? 117.505 79.645 7.744 1.00 19.19 192 TYR A C 1
ATOM 1724 O O . TYR A 1 202 ? 118.175 79.872 8.766 1.00 18.48 192 TYR A O 1
ATOM 1733 N N . HIS A 1 203 ? 116.644 80.532 7.194 1.00 16.40 193 HIS A N 1
ATOM 1734 C CA . HIS A 1 203 ? 116.503 81.909 7.773 1.00 17.65 193 HIS A CA 1
ATOM 1735 C C . HIS A 1 203 ? 115.826 81.778 9.148 1.00 17.68 193 HIS A C 1
ATOM 1736 O O . HIS A 1 203 ? 116.215 82.494 10.119 1.00 17.56 193 HIS A O 1
ATOM 1743 N N . VAL A 1 204 ? 114.886 80.823 9.314 1.00 16.60 194 VAL A N 1
ATOM 1744 C CA . VAL A 1 204 ? 114.307 80.571 10.671 1.00 15.63 194 VAL A CA 1
ATOM 1745 C C . VAL A 1 204 ? 115.375 80.126 11.657 1.00 16.05 194 VAL A C 1
ATOM 1746 O O . VAL A 1 204 ? 115.384 80.571 12.839 1.00 18.84 194 VAL A O 1
ATOM 1750 N N . LEU A 1 205 ? 116.273 79.245 11.224 1.00 13.74 195 LEU A N 1
ATOM 1751 C CA . LEU A 1 205 ? 117.380 78.795 12.133 1.00 16.43 195 LEU A CA 1
ATOM 1752 C C . LEU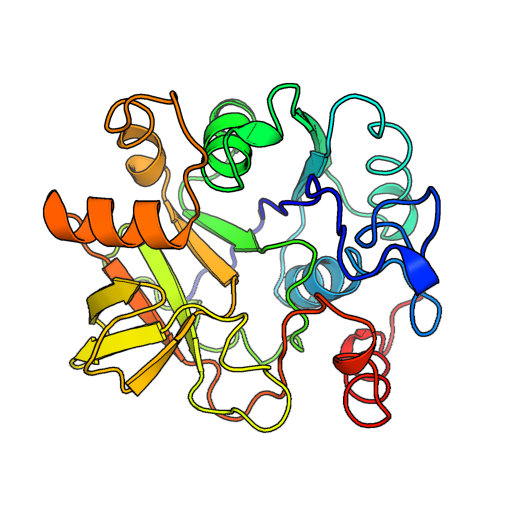 A 1 205 ? 118.271 79.961 12.492 1.00 14.86 195 LEU A C 1
ATOM 1753 O O . LEU A 1 205 ? 118.662 80.124 13.671 1.00 15.89 195 LEU A O 1
ATOM 1758 N N . GLN A 1 206 ? 118.624 80.785 11.513 1.00 15.07 196 GLN A N 1
ATOM 1759 C CA . GLN A 1 206 ? 119.515 81.944 11.784 1.00 17.90 196 GLN A CA 1
ATOM 1760 C C . GLN A 1 206 ? 118.801 82.878 12.777 1.00 17.60 196 GLN A C 1
ATOM 1761 O O . GLN A 1 206 ? 119.394 83.350 13.770 1.00 18.99 196 GLN A O 1
ATOM 1767 N N . LYS A 1 207 ? 117.509 83.151 12.553 1.00 16.29 197 LYS A N 1
ATOM 1768 C CA . LYS A 1 207 ? 116.723 83.950 13.510 1.00 19.43 197 LYS A CA 1
ATOM 1769 C C . LYS A 1 207 ? 116.670 83.354 14.928 1.00 18.77 197 LYS A C 1
ATOM 1770 O O . LYS A 1 207 ? 116.769 84.100 15.949 1.00 20.79 197 LYS A O 1
ATOM 1776 N N . ALA A 1 208 ? 116.559 82.025 15.013 1.00 19.20 198 ALA A N 1
ATOM 1777 C CA . ALA A 1 208 ? 116.604 81.303 16.316 1.00 16.86 198 ALA A CA 1
ATOM 1778 C C . ALA A 1 208 ? 117.924 81.563 17.003 1.00 19.25 198 ALA A C 1
ATOM 1779 O O . ALA A 1 208 ? 117.948 81.841 18.221 1.00 19.62 198 ALA A O 1
ATOM 1781 N N . VAL A 1 209 ? 119.042 81.395 16.290 1.00 19.15 199 VAL A N 1
ATOM 1782 C CA . VAL A 1 209 ? 120.354 81.699 16.890 1.00 20.54 199 VAL A CA 1
ATOM 1783 C C . VAL A 1 209 ? 120.373 83.167 17.366 1.00 19.37 199 VAL A C 1
ATOM 1784 O O . VAL A 1 209 ? 120.827 83.496 18.513 1.00 23.58 199 VAL A O 1
ATOM 1788 N N . ASP A 1 210 ? 119.924 84.068 16.511 1.00 19.92 200 ASP A N 1
ATOM 1789 C CA . ASP A 1 210 ? 119.947 85.542 16.811 1.00 23.02 200 ASP A CA 1
ATOM 1790 C C . ASP A 1 210 ? 119.041 85.985 17.949 1.00 31.43 200 ASP A C 1
ATOM 1791 O O . ASP A 1 210 ? 119.217 87.092 18.502 1.00 40.09 200 ASP A O 1
ATOM 1796 N N . THR A 1 211 ? 118.075 85.131 18.337 1.00 23.89 201 THR A N 1
ATOM 1797 C CA . THR A 1 211 ? 117.148 85.528 19.387 1.00 27.22 201 THR A CA 1
ATOM 1798 C C . THR A 1 211 ? 117.471 84.714 20.631 1.00 24.41 201 THR A C 1
ATOM 1799 O O . THR A 1 211 ? 116.740 84.811 21.605 1.00 29.47 201 THR A O 1
ATOM 1803 N N . GLY A 1 212 ? 118.595 83.971 20.655 1.00 19.49 202 GLY A N 1
ATOM 1804 C CA . GLY A 1 212 ? 119.013 83.308 21.917 1.00 25.44 202 GLY A CA 1
ATOM 1805 C C . GLY A 1 212 ? 118.442 81.925 22.129 1.00 24.55 202 GLY A C 1
ATOM 1806 O O . GLY A 1 212 ? 118.578 81.369 23.220 1.00 25.98 202 GLY A O 1
ATOM 1807 N N . MET A 1 213 ? 117.815 81.315 21.123 1.00 20.62 203 MET A N 1
ATOM 1808 C CA . MET A 1 213 ? 117.385 79.890 21.244 1.00 20.25 203 MET A CA 1
ATOM 1809 C C . MET A 1 213 ? 118.576 78.949 21.178 1.00 20.62 203 MET A C 1
ATOM 1810 O O . MET A 1 213 ? 119.633 79.325 20.722 1.00 25.59 203 MET A O 1
ATOM 1815 N N . ILE A 1 214 ? 118.364 77.696 21.595 1.00 19.74 204 ILE A N 1
ATOM 1816 C CA . ILE A 1 214 ? 119.379 76.676 21.542 1.00 23.80 204 ILE A CA 1
ATOM 1817 C C . ILE A 1 214 ? 119.190 75.948 20.237 1.00 19.78 204 ILE A C 1
ATOM 1818 O O . ILE A 1 214 ? 118.161 75.209 20.035 1.00 19.80 204 ILE A O 1
ATOM 1823 N N . VAL A 1 215 ? 120.146 76.151 19.317 1.00 16.61 205 VAL A N 1
ATOM 1824 C CA . VAL A 1 215 ? 120.053 75.545 17.945 1.00 17.51 205 VAL A CA 1
ATOM 1825 C C . VAL A 1 215 ? 121.264 74.624 17.806 1.00 14.83 205 VAL A C 1
ATOM 1826 O O . VAL A 1 215 ? 122.400 75.087 17.776 1.00 17.39 205 VAL A O 1
ATOM 1830 N N . LYS A 1 216 ? 120.984 73.312 17.699 1.00 13.49 206 LYS A N 1
ATOM 1831 C CA . LYS A 1 216 ? 122.005 72.245 17.696 1.00 17.90 206 LYS A CA 1
ATOM 1832 C C . LYS A 1 216 ? 121.902 71.488 16.376 1.00 15.40 206 LYS A C 1
ATOM 1833 O O . LYS A 1 216 ? 121.065 71.871 15.522 1.00 16.30 206 LYS A O 1
ATOM 1839 N N . VAL A 1 217 ? 122.722 70.432 16.208 1.00 14.73 207 VAL A N 1
ATOM 1840 C CA . VAL A 1 217 ? 122.702 69.650 14.992 1.00 17.93 207 VAL A CA 1
ATOM 1841 C C . VAL A 1 217 ? 122.744 68.196 15.414 1.00 16.48 207 VAL A C 1
ATOM 1842 O O . VAL A 1 217 ? 123.181 67.876 16.561 1.00 17.87 207 VAL A O 1
ATOM 1846 N N . PHE A 1 218 ? 122.278 67.305 14.512 1.00 14.64 208 PHE A N 1
ATOM 1847 C CA . PHE A 1 218 ? 122.674 65.891 14.606 1.00 14.87 208 PHE A CA 1
ATOM 1848 C C . PHE A 1 218 ? 123.329 65.528 13.286 1.00 15.42 208 PHE A C 1
ATOM 1849 O O . PHE A 1 218 ? 122.928 66.056 12.206 1.00 17.30 208 PHE A O 1
ATOM 1857 N N . ASP A 1 219 ? 124.334 64.638 13.338 1.00 15.72 209 ASP A N 1
ATOM 1858 C CA . ASP A 1 219 ? 125.121 64.384 12.181 1.00 14.97 209 ASP A CA 1
ATOM 1859 C C . ASP A 1 219 ? 124.540 63.139 11.458 1.00 16.24 209 ASP A C 1
ATOM 1860 O O . ASP A 1 219 ? 124.355 62.056 12.077 1.00 18.90 209 ASP A O 1
ATOM 1865 N N . PHE A 1 220 ? 124.252 63.294 10.168 1.00 14.35 210 PHE A N 1
ATOM 1866 C CA . PHE A 1 220 ? 123.950 62.149 9.270 1.00 15.91 210 PHE A CA 1
ATOM 1867 C C . PHE A 1 220 ? 125.122 61.158 9.149 1.00 18.62 210 PHE A C 1
ATOM 1868 O O . PHE A 1 220 ? 124.887 60.016 8.701 1.00 20.60 210 PHE A O 1
ATOM 1876 N N . GLY A 1 221 ? 126.374 61.589 9.475 1.00 20.51 211 GLY A N 1
ATOM 1877 C CA . GLY A 1 221 ? 127.520 60.700 9.386 1.00 23.67 211 GLY A CA 1
ATOM 1878 C C . GLY A 1 221 ? 127.737 60.417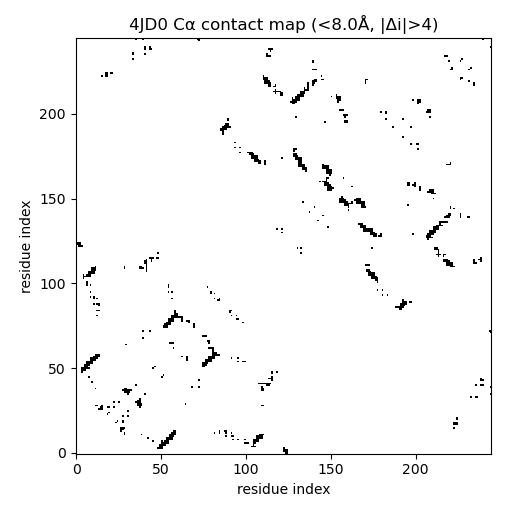 7.879 1.00 19.19 211 GLY A C 1
ATOM 1879 O O . GLY A 1 221 ? 127.734 61.343 7.051 1.00 21.87 211 GLY A O 1
ATOM 1880 N N . ASN A 1 222 ? 127.893 59.133 7.533 1.00 19.27 212 ASN A N 1
ATOM 1881 C CA A ASN A 1 222 ? 128.270 58.725 6.170 0.80 21.40 212 ASN A CA 1
ATOM 1882 C CA B ASN A 1 222 ? 128.267 58.765 6.165 0.20 19.24 212 ASN A CA 1
ATOM 1883 C C . ASN A 1 222 ? 127.061 58.404 5.315 1.00 17.42 212 ASN A C 1
ATOM 1884 O O . ASN A 1 222 ? 127.221 57.917 4.162 1.00 21.38 212 ASN A O 1
ATOM 1893 N N . ALA A 1 223 ? 125.843 58.681 5.835 1.00 17.43 213 ALA A N 1
ATOM 1894 C CA . ALA A 1 223 ? 124.601 58.329 5.055 1.00 17.23 213 ALA A CA 1
ATOM 1895 C C . ALA A 1 223 ? 124.558 59.082 3.723 1.00 16.77 213 ALA A C 1
ATOM 1896 O O . ALA A 1 223 ? 124.844 60.312 3.650 1.00 19.30 213 ALA 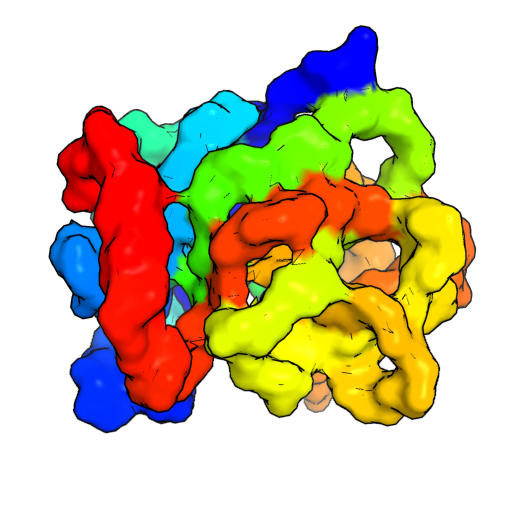A O 1
ATOM 1898 N N . LEU A 1 224 ? 124.224 58.334 2.673 1.00 15.16 214 LEU A N 1
ATOM 1899 C CA . LEU A 1 224 ? 123.994 58.931 1.337 1.00 20.00 214 LEU A CA 1
ATOM 1900 C C . LEU A 1 224 ? 122.773 59.865 1.465 1.00 20.32 214 LEU A C 1
ATOM 1901 O O . LEU A 1 224 ? 121.772 59.510 2.174 1.00 22.64 214 LEU A O 1
ATOM 1906 N N . TRP A 1 225 ? 122.802 61.078 0.879 1.00 14.40 215 TRP A N 1
ATOM 1907 C CA . TRP A 1 225 ? 121.583 61.949 0.975 1.00 15.55 215 TRP A CA 1
ATOM 1908 C C . TRP A 1 225 ? 121.723 63.000 -0.111 1.00 16.05 215 TRP A C 1
ATOM 1909 O O . TRP A 1 225 ? 122.826 63.242 -0.658 1.00 18.42 215 TRP A O 1
ATOM 1920 N N . THR A 1 226 ? 120.579 63.581 -0.486 1.00 14.76 216 THR A N 1
ATOM 1921 C CA . THR A 1 226 ? 120.612 64.703 -1.380 1.00 16.08 216 THR A CA 1
ATOM 1922 C C . THR A 1 226 ? 119.303 65.471 -1.261 1.00 16.03 216 THR A C 1
ATOM 1923 O O . THR A 1 226 ? 118.440 65.132 -0.433 1.00 17.93 216 THR A O 1
ATOM 1927 N N . GLU A 1 227 ? 119.177 66.514 -2.069 1.00 15.27 217 GLU A N 1
ATOM 1928 C CA . GLU A 1 227 ? 117.910 67.295 -2.267 1.00 14.07 217 GLU A CA 1
ATOM 1929 C C . GLU A 1 227 ? 117.633 67.257 -3.771 1.00 17.68 217 GLU A C 1
ATOM 1930 O O . GLU A 1 227 ? 118.547 67.503 -4.579 1.00 23.41 217 GLU A O 1
ATOM 1936 N N . ILE A 1 228 ? 116.374 66.959 -4.152 1.00 17.32 218 ILE A N 1
ATOM 1937 C CA . ILE A 1 228 ? 116.040 66.773 -5.570 1.00 19.59 218 ILE A CA 1
ATOM 1938 C C . ILE A 1 228 ? 115.420 68.065 -6.064 1.00 23.87 218 ILE A C 1
ATOM 1939 O O . ILE A 1 228 ? 114.247 68.372 -5.734 1.00 22.91 218 ILE A O 1
ATOM 1944 N N . ASP A 1 229 ? 116.216 68.846 -6.816 1.00 23.29 219 ASP A N 1
ATOM 1945 C CA . ASP A 1 229 ? 115.775 70.205 -7.297 1.00 25.06 219 ASP A CA 1
ATOM 1946 C C . ASP A 1 229 ? 115.824 70.342 -8.817 1.00 28.07 219 ASP A C 1
ATOM 1947 O O . ASP A 1 229 ? 115.061 71.090 -9.408 1.00 36.30 219 ASP A O 1
ATOM 1952 N N . SER A 1 230 ? 116.750 69.639 -9.452 1.00 26.53 220 SER A N 1
ATOM 1953 C CA . SER A 1 230 ? 116.947 69.834 -10.903 1.00 27.11 220 SER A CA 1
ATOM 1954 C C . SER A 1 230 ? 117.130 68.452 -11.559 1.00 30.25 220 SER A C 1
ATOM 1955 O O . SER A 1 230 ? 117.404 67.435 -10.839 1.00 27.61 220 SER A O 1
ATOM 1958 N N . PRO A 1 231 ? 116.957 68.397 -12.904 1.00 34.38 221 PRO A N 1
ATOM 1959 C CA . PRO A 1 231 ? 117.056 67.148 -13.609 1.00 28.47 221 PRO A CA 1
ATOM 1960 C C . PRO A 1 231 ? 118.425 66.523 -13.404 1.00 29.58 221 PRO A C 1
ATOM 1961 O O . PRO A 1 231 ? 118.545 65.275 -13.375 1.00 33.32 221 PRO A O 1
ATOM 1965 N N . ALA A 1 232 ? 119.453 67.365 -13.206 1.00 31.93 222 ALA A N 1
ATOM 1966 C CA . ALA A 1 232 ? 120.799 66.868 -13.013 1.00 32.95 222 ALA A CA 1
ATOM 1967 C C . ALA A 1 232 ? 121.022 66.211 -11.587 1.00 28.50 222 ALA A C 1
ATOM 1968 O O . ALA A 1 232 ? 121.989 65.489 -11.397 1.00 37.27 222 ALA A O 1
ATOM 1970 N N . ASP A 1 233 ? 120.116 66.394 -10.635 1.00 32.03 223 ASP A N 1
ATOM 1971 C CA . ASP A 1 233 ? 120.151 65.632 -9.368 1.00 26.35 223 ASP A CA 1
ATOM 1972 C C . ASP A 1 233 ? 119.741 64.182 -9.490 1.00 35.23 223 ASP A C 1
ATOM 1973 O O . ASP A 1 233 ? 119.972 63.427 -8.537 1.00 41.02 223 ASP A O 1
ATOM 1978 N N . LEU A 1 234 ? 119.169 63.790 -10.640 1.00 32.47 224 LEU A N 1
ATOM 1979 C CA . LEU A 1 234 ? 118.703 62.410 -10.864 1.00 32.43 224 LEU A CA 1
ATOM 1980 C C . LEU A 1 234 ? 119.815 61.601 -11.524 1.00 34.20 224 LEU A C 1
ATOM 1981 O O . LEU A 1 234 ? 120.293 62.005 -12.562 1.00 47.08 224 LEU A O 1
ATOM 1986 N N . ASN A 1 235 ? 120.287 60.530 -10.929 1.00 34.90 225 ASN A N 1
ATOM 1987 C CA . ASN A 1 235 ? 121.430 59.777 -11.477 1.00 31.74 225 ASN A CA 1
ATOM 1988 C C . ASN A 1 235 ? 121.367 58.397 -10.880 1.00 30.04 225 ASN A C 1
ATOM 1989 O O . ASN A 1 235 ? 120.473 58.131 -10.089 1.00 33.25 225 ASN A O 1
ATOM 1994 N N . SER A 1 236 ? 122.266 57.511 -11.299 1.00 31.86 226 SER A N 1
ATOM 1995 C CA . SER A 1 236 ? 122.320 56.115 -10.848 1.00 32.19 226 SER A CA 1
ATOM 1996 C C . SER A 1 236 ? 122.444 56.048 -9.311 1.00 30.16 226 SER A C 1
ATOM 1997 O O . SER A 1 236 ? 121.773 55.212 -8.691 1.00 31.96 226 SER A O 1
ATOM 2000 N N . LYS A 1 237 ? 123.327 56.866 -8.711 1.00 29.90 227 LYS A N 1
ATOM 2001 C CA . LYS A 1 237 ? 123.523 56.802 -7.251 1.00 34.10 227 LYS A CA 1
ATOM 2002 C C . LYS A 1 237 ? 122.204 57.170 -6.523 1.00 30.51 227 LYS A C 1
ATOM 2003 O O . LYS A 1 237 ? 121.869 56.559 -5.508 1.00 30.61 227 LYS A O 1
ATOM 2009 N N . VAL A 1 238 ? 121.452 58.160 -7.037 1.00 26.23 228 VAL A N 1
ATOM 2010 C CA . VAL A 1 238 ? 120.171 58.550 -6.458 1.00 24.20 228 VAL A CA 1
ATOM 2011 C C . VAL A 1 238 ? 119.154 57.441 -6.638 1.00 26.08 228 VAL A C 1
ATOM 2012 O O . VAL A 1 238 ? 118.379 57.109 -5.696 1.00 26.96 228 VAL A O 1
ATOM 2016 N N . TYR A 1 239 ? 119.133 56.830 -7.833 1.00 22.97 229 TYR A N 1
ATOM 2017 C CA . TYR A 1 239 ? 118.223 55.660 -8.034 1.00 32.10 229 TYR A CA 1
ATOM 2018 C C . TYR A 1 239 ? 118.539 54.535 -6.999 1.00 30.18 229 TYR A C 1
ATOM 2019 O O . TYR A 1 239 ? 117.590 53.891 -6.462 1.00 31.06 229 TYR A O 1
ATOM 2028 N N . GLU A 1 240 ? 119.838 54.300 -6.699 1.00 29.94 230 GLU A N 1
ATOM 2029 C CA A GLU A 1 240 ? 120.173 53.233 -5.772 0.50 32.73 230 GLU A CA 1
ATOM 2030 C CA B GLU A 1 240 ? 120.299 53.282 -5.701 0.50 33.01 230 GLU A CA 1
ATOM 2031 C C . GLU A 1 240 ? 119.770 53.637 -4.311 1.00 32.36 230 GLU A C 1
ATOM 2032 O O . GLU A 1 240 ? 119.264 52.760 -3.514 1.00 30.60 230 GLU A O 1
ATOM 2043 N N . LEU A 1 241 ? 119.890 54.930 -3.964 1.00 27.21 231 LEU A N 1
ATOM 2044 C CA . LEU A 1 241 ? 119.369 55.426 -2.685 1.00 22.16 231 LEU A CA 1
ATOM 2045 C C . LEU A 1 241 ? 117.815 55.279 -2.593 1.00 25.25 231 LEU A C 1
ATOM 2046 O O . LEU A 1 241 ? 117.253 54.795 -1.557 1.00 26.43 231 LEU A O 1
ATOM 2051 N N . MET A 1 242 ? 117.107 55.589 -3.680 1.00 22.86 232 MET A N 1
ATOM 2052 C CA . MET A 1 242 ? 115.633 55.362 -3.719 1.00 23.93 232 MET A CA 1
ATOM 2053 C C . MET A 1 242 ? 115.311 53.907 -3.494 1.00 26.02 232 MET A C 1
ATOM 2054 O O . MET A 1 242 ? 114.413 53.600 -2.673 1.00 28.59 232 MET A O 1
ATOM 2059 N N . SER A 1 243 ? 116.068 52.983 -4.137 1.00 27.55 233 SER A N 1
ATOM 2060 C CA A SER A 1 243 ? 115.883 51.515 -3.985 0.70 25.82 233 SER A CA 1
ATOM 2061 C CA B SER A 1 243 ? 115.795 51.558 -3.960 0.30 27.51 233 SER A CA 1
ATOM 2062 C C . SER A 1 243 ? 116.053 51.142 -2.495 1.00 29.22 233 SER A C 1
ATOM 2063 O O . SER A 1 243 ? 115.265 50.371 -1.908 1.00 29.40 233 SER A O 1
ATOM 2068 N N . LYS A 1 244 ? 117.088 51.717 -1.874 1.00 27.25 234 LYS A N 1
ATOM 2069 C CA . LYS A 1 244 ? 117.406 51.405 -0.509 1.00 31.37 234 LYS A CA 1
ATOM 2070 C C . LYS A 1 244 ? 116.261 51.836 0.414 1.00 34.17 234 LYS A C 1
ATOM 2071 O O . LYS A 1 244 ? 115.871 51.069 1.314 1.00 31.41 234 LYS A O 1
ATOM 2077 N N . ILE A 1 245 ? 115.742 53.055 0.226 1.00 23.28 235 ILE A N 1
ATOM 2078 C CA . ILE A 1 245 ? 114.695 53.586 1.082 1.00 25.58 235 ILE A CA 1
ATOM 2079 C C . ILE A 1 245 ? 113.446 52.709 0.948 1.00 27.11 235 ILE A C 1
ATOM 2080 O O . ILE A 1 245 ? 112.780 52.424 1.961 1.00 28.25 235 ILE A O 1
ATOM 2085 N N . LYS A 1 246 ? 113.126 52.256 -0.283 1.00 27.78 236 LYS A N 1
ATOM 2086 C CA . LYS A 1 246 ? 111.932 51.462 -0.538 1.00 34.39 236 LYS A CA 1
ATOM 2087 C C . LYS A 1 246 ? 112.047 50.015 -0.062 1.00 32.92 236 LYS A C 1
ATOM 2088 O O . LYS A 1 246 ? 111.055 49.306 -0.197 1.00 41.98 236 LYS A O 1
ATOM 2094 N N . GLU A 1 247 ? 113.207 49.552 0.436 1.00 30.21 237 GLU A N 1
ATOM 2095 C CA . GLU A 1 247 ? 113.339 48.135 0.872 1.00 31.98 237 GLU A CA 1
ATOM 2096 C C . GLU A 1 247 ? 112.190 47.729 1.805 1.00 39.98 237 GLU A C 1
ATOM 2097 O O . GLU A 1 247 ? 111.881 48.412 2.825 1.00 33.20 237 GLU A O 1
ATOM 2103 N N . GLY A 1 248 ? 111.544 46.623 1.454 1.00 37.58 238 GLY A N 1
ATOM 2104 C CA . GLY A 1 248 ? 110.497 46.041 2.284 1.00 43.41 238 GLY A CA 1
ATOM 2105 C C . GLY A 1 248 ? 109.179 46.794 2.322 1.00 43.34 238 GLY A C 1
ATOM 2106 O O . GLY A 1 248 ? 108.326 46.455 3.121 1.00 45.65 238 GLY A O 1
ATOM 2107 N N . VAL A 1 249 ? 108.990 47.791 1.453 1.00 38.98 239 VAL A N 1
ATOM 2108 C CA A VAL A 1 249 ? 107.792 48.678 1.463 0.70 44.65 239 VAL A CA 1
ATOM 2109 C CA B VAL A 1 249 ? 107.735 48.542 1.462 0.30 43.06 239 VAL A CA 1
ATOM 2110 C C . VAL A 1 249 ? 107.192 48.695 0.048 1.00 43.29 239 VAL A C 1
ATOM 2111 O O . VAL A 1 249 ? 107.934 48.841 -0.913 1.00 49.61 239 VAL A O 1
ATOM 2118 N N . ALA A 1 250 ? 105.883 48.559 -0.087 1.00 37.56 240 ALA A N 1
ATOM 2119 C CA . ALA A 1 250 ? 105.231 48.818 -1.376 1.00 43.30 240 ALA A CA 1
ATOM 2120 C C . ALA A 1 250 ? 104.811 50.276 -1.326 1.00 44.84 240 ALA A C 1
ATOM 2121 O O . ALA A 1 250 ? 103.770 50.605 -0.761 1.00 55.34 240 ALA A O 1
ATOM 2123 N N . CYS A 1 251 ? 105.600 51.154 -1.897 1.00 35.78 241 CYS A N 1
ATOM 2124 C CA . CYS A 1 251 ? 105.345 52.577 -1.674 1.00 43.93 241 CYS A CA 1
ATOM 2125 C C . CYS A 1 251 ? 104.096 53.054 -2.502 1.00 42.88 241 CYS A C 1
ATOM 2126 O O . CYS A 1 251 ? 103.735 52.548 -3.572 1.00 50.68 241 CYS A O 1
#

Secondary structure (DSSP, 8-state):
-B----EEEEEE----GGGHHHHTTS-GGGSEETTEETTHHHHHHHHTTT--EEEEEEETT-HHHHHHHHHHHT-EEEEEEES-GGG-HHHHHHHTGGG--SSEEEEEETTEE--GGGGGGG-B--S-SEEEEEE---SSS-TTTS-EEEEETTEEEEEESS-SS-SEEEEEEEEEEGGGGGGGGGS--SS---HHHHHHHHHHTT--EEEEE-TT---EE--SGGG-SHHHHHHHHHHTTT---

Nearest PDB structures (foldseek):
  4jd0-assembly1_A  TM=1.004E+00  e=5.738E-57  Thermotoga maritima MSB8
  4mnd-assembly1_A-2  TM=8.929E-01  e=2.390E-20  Archaeoglobus fulgidus
  2xmh-assembly2_C  TM=8.930E-01  e=2.626E-19  Archaeoglobus fulgidus
  4y7u-assembly1_A  TM=8.008E-01  e=3.064E-14  Pseudomonas putida BIRD-1
  4y7t-assembly1_A  TM=8.156E-01  e=4.200E-14  Pseudomonas putida BIRD-1

Solvent-accessible surface area: 10923 Å² total; per-residue (Å²): 224,119,32,60,11,123,4,0,0,0,12,2,8,46,75,14,166,156,0,128,104,57,9,35,130,62,12,18,7,15,71,155,17,37,39,0,27,1,0,4,0,0,0,2,0,0,58,82,28,20,3,99,36,0,0,0,0,0,17,87,52,65,95,84,53,0,84,112,2,13,113,61,21,70,18,116,23,65,8,8,42,1,155,99,60,122,16,9,53,0,50,3,0,16,43,0,56,110,75,10,126,33,110,60,0,0,0,0,18,1,26,1,0,1,1,32,69,1,0,169,54,2,29,49,100,57,128,16,42,0,5,0,0,0,0,125,72,62,85,20,9,35,67,144,25,2,7,29,0,27,9,80,150,59,96,8,68,96,6,7,80,215,17,146,114,95,60,32,17,9,0,5,0,2,0,0,9,84,116,0,3,60,8,72,126,50,19,90,58,116,107,86,4,34,5,60,68,0,0,37,50,0,42,101,75,66,24,57,6,33,16,7,62,9,36,137,16,26,2,0,21,0,30,4,55,91,9,52,72,82,95,2,127,101,0,4,58,91,0,54,114,92,55,100,36

Radius of gyration: 16.47 Å; Cα contacts (8 Å, |Δi|>4): 562; chains: 1; bounding box: 39×45×46 Å

B-factor: mean 31.77, std 16.1, range [8.59, 126.36]

Sequence (245 aa):
FQGAMREAIIVLASSGAGKKRLRSVTGDVVPKVFYRFDGCEELVVKYPMISLMKNGVERFVLVVSSEEGYRRDDLGEEKVVLNDLGVEEGIVVENKKVELGNNAYSFFLSEPYVESSSEKFFLSCGDSLLFPPSALLKKSSAFSSEDEFHIKLGVSKRSDLIDPEEKASSSKVLVNEENRIVKIGKRRRRIIDQYNYFDTGVFVMTKKVYSLKKEESSFSWTEDIISSLYHVLQKAVDTGMIVKVFDFGNNALWTEIDSPADLNSKVYEELMSSKIKEGVVAC